Protein AF-A0A4R8SLZ2-F1 (afdb_monomer)

Solvent-accessible surface area (backbone atoms only — not comparable to full-atom values): 17301 Å² total; per-residue (Å²): 141,80,88,80,84,81,83,79,84,82,82,86,80,80,84,82,82,80,81,84,78,87,77,82,87,70,87,82,75,84,72,95,79,69,83,73,86,77,81,80,92,70,86,75,90,88,76,84,79,79,64,92,76,55,52,100,80,79,52,80,69,83,80,75,83,79,80,73,90,72,72,86,76,78,78,81,75,82,82,81,78,81,85,73,92,74,83,78,87,70,93,60,67,92,86,62,71,95,77,73,63,80,68,81,67,70,79,71,60,47,68,55,52,45,79,50,61,41,49,66,75,31,33,38,32,24,29,55,86,48,43,52,33,33,40,30,54,62,66,22,82,72,36,42,60,44,50,76,45,96,88,67,25,37,33,29,50,45,91,44,46,33,38,40,42,34,71,47,91,34,16,37,41,39,35,39,33,40,69,40,85,89,32,80,57,57,48,43,40,34,38,29,59,43,89,83,40,44,83,43,78,68,86,71,36,35,33,32,35,29,77,38,98,88,57,69,70,36,69,27,24,38,31,49,54,51,47,37,38,30,68,81,73,48,67,48,57,53,50,61,49,78,45,89,46,60,94,78,31,36,19,43,36,40,37,51,46,89,66,66,83,87,29,61,46,33,40,38,35,34,41,39,38,43,39,133

Foldseek 3Di:
DDDDDDDDDDDDDDDDDDDDDDDDDDDDDDDPPDDDDDDDPDDDPDDDDDDPQDDPVRDGDPDDPDDDDDDDDPDDDDPDDDDDDDDPPPPDDPPDPPVPDPDPPDPALDQWWDDDQQLVVFTWFGWQVSDIKTKHWFVSVQWHTFDADPQRWTWTDHDQWIWIWHTDRSKIKIKIWGADPVGDQKTKIKIQDPPQWDWDDPPQWIFTWHDDPVDRTDGGKIKGFKWKAFQVRDTFDKDWDWAPDPVRIIITMIGTDDDDNPRGTIIIMMMMDTDD

pLDDT: mean 72.38, std 23.4, range [30.72, 97.81]

Secondary structure (DSSP, 8-state):
-------------------------PPPPPPTTPPPPPPPSS--S--PPPPTT--TTSPPPPPPPPPP----PPPPPP----SSS--------TTS-SS-S----S-----S-B--SSGGG-EEEE-TTS-EEEEE-TTTTTSPPPEE-TTSPEEE--SSEEEEEEE-SS-EEEEEEE--SSS-SEEEEEEEPPTT-EEEE-SSEEEEEEEETTEEEEEEEEEEPPEEE-TTS----EEEEEEE-STT-EEEEEEE-S--TTSPSEEEEEEEEE--

Mean predicted aligned error: 19.0 Å

Organism: NCBI:txid404941

Sequence (276 aa):
MTNKTISRMLTASAGTTLTLAFALAGPATADPLAPGPLPNPWPVNGSQFPDPTTQGNGQPVPTAPSQQPGGAMPADTPRVNAIGGARISASVPQGLGDGLGPKLIQTEQRTSVTLPNFARNGIFVPVRNGGTAILHLPAEIALKPADWREDGSAFYPGVDNDFVVKPVDGGVDITAFRTNLIGPTSYAIGVRLPDNARLLDRGDVIEIKAPSAQGPEETVGVFSKAVATDTKGVNPSVTTYVAPGSQHQVNIITDLGPADPFALPVNITMHYRPTM

Structure (mmCIF, N/CA/C/O backbone):
data_AF-A0A4R8SLZ2-F1
#
_entry.id   AF-A0A4R8SLZ2-F1
#
loop_
_atom_site.group_PDB
_atom_site.id
_atom_site.type_symbol
_atom_site.label_atom_id
_atom_site.label_alt_id
_atom_site.label_comp_id
_atom_site.label_asym_id
_atom_site.label_entity_id
_atom_site.label_seq_id
_atom_site.pdbx_PDB_ins_code
_atom_site.Cartn_x
_atom_site.Cartn_y
_atom_site.Cartn_z
_atom_site.occupancy
_atom_site.B_iso_or_equiv
_atom_site.auth_seq_id
_atom_site.auth_comp_id
_atom_site.auth_asym_id
_atom_site.auth_atom_id
_atom_site.pdbx_PDB_model_num
ATOM 1 N N . MET A 1 1 ? 17.531 43.598 7.826 1.00 41.47 1 MET A N 1
ATOM 2 C CA . MET A 1 1 ? 16.150 43.129 7.586 1.00 41.47 1 MET A CA 1
ATOM 3 C C . MET A 1 1 ? 15.602 43.932 6.421 1.00 41.47 1 MET A C 1
ATOM 5 O O . MET A 1 1 ? 15.274 45.094 6.603 1.00 41.47 1 MET A O 1
ATOM 9 N N . THR A 1 2 ? 15.610 43.354 5.221 1.00 36.78 2 THR A N 1
ATOM 10 C CA . THR A 1 2 ? 15.235 44.050 3.981 1.00 36.78 2 THR A CA 1
ATOM 11 C C . THR A 1 2 ? 14.136 43.239 3.311 1.00 36.78 2 THR A C 1
ATOM 13 O O . THR A 1 2 ? 14.391 42.152 2.798 1.00 36.78 2 THR A O 1
ATOM 16 N N . ASN A 1 3 ? 12.904 43.744 3.390 1.00 33.44 3 ASN A N 1
ATOM 17 C CA . ASN A 1 3 ? 11.717 43.142 2.790 1.00 33.44 3 ASN A CA 1
ATOM 18 C C . ASN A 1 3 ? 11.765 43.330 1.269 1.00 33.44 3 ASN A C 1
ATOM 20 O O . ASN A 1 3 ? 11.744 44.461 0.784 1.00 33.44 3 ASN A O 1
ATOM 24 N N . LYS A 1 4 ? 11.833 42.228 0.516 1.00 32.44 4 LYS A N 1
ATOM 25 C CA . LYS A 1 4 ? 11.776 42.231 -0.949 1.00 32.44 4 LYS A CA 1
ATOM 26 C C . LYS A 1 4 ? 10.389 41.767 -1.391 1.00 32.44 4 LYS A C 1
ATOM 28 O O . LYS A 1 4 ? 10.120 40.574 -1.479 1.00 32.44 4 LYS A O 1
ATOM 33 N N . THR A 1 5 ? 9.511 42.731 -1.646 1.00 35.56 5 THR A N 1
ATOM 34 C CA . THR A 1 5 ? 8.184 42.520 -2.235 1.00 35.56 5 THR A CA 1
ATOM 35 C C . THR A 1 5 ? 8.345 42.116 -3.701 1.00 35.56 5 THR A C 1
ATOM 37 O O . THR A 1 5 ? 8.871 42.884 -4.504 1.00 35.56 5 THR A O 1
ATOM 40 N N . ILE A 1 6 ? 7.926 40.899 -4.053 1.00 40.00 6 ILE A N 1
ATOM 41 C CA . ILE A 1 6 ? 7.903 40.409 -5.437 1.00 40.00 6 ILE A CA 1
ATOM 42 C C . ILE A 1 6 ? 6.497 40.641 -5.992 1.00 40.00 6 ILE A C 1
ATOM 44 O O . ILE A 1 6 ? 5.567 39.893 -5.700 1.00 40.00 6 ILE A O 1
ATOM 48 N N . SER A 1 7 ? 6.351 41.686 -6.803 1.00 35.72 7 SER A N 1
ATOM 49 C CA . SER A 1 7 ? 5.149 41.949 -7.593 1.00 35.72 7 SER A CA 1
ATOM 50 C C . SER A 1 7 ? 5.117 41.000 -8.794 1.00 35.72 7 SER A C 1
ATOM 52 O O . SER A 1 7 ? 5.925 41.132 -9.713 1.00 35.72 7 SER A O 1
ATOM 54 N N . ARG A 1 8 ? 4.200 40.027 -8.800 1.00 35.72 8 ARG A N 1
ATOM 55 C CA . ARG A 1 8 ? 3.915 39.214 -9.991 1.00 35.72 8 ARG A CA 1
ATOM 56 C C . ARG A 1 8 ? 2.918 39.958 -10.879 1.00 35.72 8 ARG A C 1
ATOM 58 O O . ARG A 1 8 ? 1.763 40.129 -10.506 1.00 35.72 8 ARG A O 1
ATOM 65 N N . MET A 1 9 ? 3.388 40.398 -12.045 1.00 31.50 9 MET A N 1
ATOM 66 C CA . MET A 1 9 ? 2.549 40.885 -13.139 1.00 31.50 9 MET A CA 1
ATOM 67 C C . MET A 1 9 ? 1.646 39.749 -13.641 1.00 31.50 9 MET A C 1
ATOM 69 O O . MET A 1 9 ? 2.138 38.712 -14.083 1.00 31.50 9 MET A O 1
ATOM 73 N N . LEU A 1 10 ? 0.329 39.952 -13.561 1.00 30.97 10 LEU A N 1
ATOM 74 C CA . LEU A 1 10 ? -0.666 39.178 -14.299 1.00 30.97 10 LEU A CA 1
ATOM 75 C C . LEU A 1 10 ? -0.707 39.724 -15.730 1.00 30.97 10 LEU A C 1
ATOM 77 O O . LEU A 1 10 ? -1.208 40.824 -15.959 1.00 30.97 10 LEU A O 1
ATOM 81 N N . THR A 1 11 ? -0.200 38.960 -16.691 1.00 32.25 11 THR A N 1
ATOM 82 C CA . THR A 1 11 ? -0.451 39.224 -18.110 1.00 32.25 11 THR A CA 1
ATOM 83 C C . THR A 1 11 ? -1.673 38.415 -18.521 1.00 32.25 11 THR A C 1
ATOM 85 O O . THR A 1 11 ? -1.602 37.198 -18.669 1.00 32.25 11 THR A O 1
ATOM 88 N N . ALA A 1 12 ? -2.810 39.096 -18.660 1.00 34.69 12 ALA A N 1
ATOM 89 C CA . ALA A 1 12 ? -4.012 38.554 -19.274 1.00 34.69 12 ALA A CA 1
ATOM 90 C C . ALA A 1 12 ? -3.860 38.611 -20.801 1.00 34.69 12 ALA A C 1
ATOM 92 O O . ALA A 1 12 ? -3.753 39.695 -21.374 1.00 34.69 12 ALA A O 1
ATOM 93 N N . SER A 1 13 ? -3.849 37.454 -21.461 1.00 33.44 13 SER A N 1
ATOM 94 C CA . SER A 1 13 ? -3.906 37.355 -22.920 1.00 33.44 13 SER A CA 1
ATOM 95 C C . SER A 1 13 ? -5.277 36.837 -23.360 1.00 33.44 13 SER A C 1
ATOM 97 O O . SER A 1 13 ? -5.645 35.707 -23.054 1.00 33.44 13 SER A O 1
ATOM 99 N N . ALA A 1 14 ? -5.993 37.737 -24.036 1.00 37.31 14 ALA A N 1
ATOM 100 C CA . ALA A 1 14 ? -7.136 37.613 -24.941 1.00 37.31 14 ALA A CA 1
ATOM 101 C C . ALA A 1 14 ? -7.911 36.281 -25.002 1.00 37.31 14 ALA A C 1
ATOM 103 O O . ALA A 1 14 ? -7.421 35.255 -25.470 1.00 37.31 14 ALA A O 1
ATOM 104 N N . GLY A 1 15 ? -9.194 36.377 -24.639 1.00 30.72 15 GLY A N 1
ATOM 105 C CA . GLY A 1 15 ? -10.212 35.373 -24.907 1.00 30.72 15 GLY A CA 1
ATOM 106 C C . GLY A 1 15 ? -10.477 35.200 -26.401 1.00 30.72 15 GLY A C 1
ATOM 107 O O . GLY A 1 15 ? -10.590 36.165 -27.156 1.00 30.72 15 GLY A O 1
ATOM 108 N N . THR A 1 16 ? -10.594 33.944 -26.814 1.00 32.75 16 THR A N 1
ATOM 109 C CA . THR A 1 16 ? -11.091 33.561 -28.131 1.00 32.75 16 THR A CA 1
ATOM 110 C C . THR A 1 16 ? -12.616 33.582 -28.093 1.00 32.75 16 THR A C 1
ATOM 112 O O . THR A 1 16 ? -13.248 32.849 -27.335 1.00 32.75 16 THR A O 1
ATOM 115 N N . THR A 1 17 ? -13.205 34.466 -28.886 1.00 33.69 17 THR A N 1
ATOM 116 C CA . THR A 1 17 ? -14.648 34.633 -29.049 1.00 33.69 17 THR A CA 1
ATOM 117 C C . THR A 1 17 ? -15.240 33.387 -29.709 1.00 33.69 17 THR A C 1
ATOM 119 O O . THR A 1 17 ? -14.933 33.085 -30.860 1.00 33.69 17 THR A O 1
ATOM 122 N N . LEU A 1 18 ? -16.094 32.659 -28.989 1.00 32.62 18 LEU A N 1
ATOM 123 C CA . LEU A 1 18 ? -16.877 31.553 -29.536 1.00 32.62 18 LEU A CA 1
ATOM 124 C C . LEU A 1 18 ? -18.087 32.140 -30.279 1.00 32.62 18 LEU A C 1
ATOM 126 O O . LEU A 1 18 ? -19.016 32.659 -29.661 1.00 32.62 18 LEU A O 1
ATOM 130 N N . THR A 1 19 ? -18.072 32.113 -31.609 1.00 31.31 19 THR A N 1
ATOM 131 C CA . THR A 1 19 ? -19.224 32.518 -32.425 1.00 31.31 19 THR A CA 1
ATOM 132 C C . THR A 1 19 ? -20.252 31.383 -32.429 1.00 31.31 19 THR A C 1
ATOM 134 O O . THR A 1 19 ? -20.021 30.340 -33.036 1.00 31.31 19 THR A O 1
ATOM 137 N N . LEU A 1 20 ? -21.388 31.564 -31.745 1.00 33.09 20 LEU A N 1
ATOM 138 C CA . LEU A 1 20 ? -22.555 30.690 -31.898 1.00 33.09 20 LEU A CA 1
ATOM 139 C C . LEU A 1 20 ? -23.209 30.969 -33.259 1.00 33.09 20 LEU A C 1
ATOM 141 O O . LEU A 1 20 ? -23.836 32.010 -33.450 1.00 33.09 20 LEU A O 1
ATOM 145 N N . ALA A 1 21 ? -23.087 30.030 -34.194 1.00 33.03 21 ALA A N 1
ATOM 146 C CA . ALA A 1 21 ? -23.924 29.995 -35.385 1.00 33.03 21 ALA A CA 1
ATOM 147 C C . ALA A 1 21 ? -25.259 29.314 -35.039 1.00 33.03 21 ALA A C 1
ATOM 149 O O . ALA A 1 21 ? -25.298 28.125 -34.725 1.00 33.03 21 ALA A O 1
ATOM 150 N N . PHE A 1 22 ? -26.356 30.072 -35.092 1.00 31.53 22 PHE A N 1
ATOM 151 C CA . PHE A 1 22 ? -27.713 29.526 -35.081 1.00 31.53 22 PHE A CA 1
ATOM 152 C C . PHE A 1 22 ? -28.009 28.911 -36.454 1.00 31.53 22 PHE A C 1
ATOM 154 O O . PHE A 1 22 ? -28.190 29.632 -37.434 1.00 31.53 22 PHE A O 1
ATOM 161 N N . ALA A 1 23 ? -28.056 27.580 -36.528 1.00 37.38 23 ALA A N 1
ATOM 162 C CA . ALA A 1 23 ? -28.568 26.868 -37.692 1.00 37.38 23 ALA A CA 1
ATOM 163 C C . ALA A 1 23 ? -30.087 26.682 -37.557 1.00 37.38 23 ALA A C 1
ATOM 165 O O . ALA A 1 23 ? -30.583 26.134 -36.572 1.00 37.38 23 ALA A O 1
ATOM 166 N N . LEU A 1 24 ? -30.813 27.171 -38.561 1.00 38.28 24 LEU A N 1
ATOM 167 C CA . LEU A 1 24 ? -32.247 26.986 -38.759 1.00 38.28 24 LEU A CA 1
ATOM 168 C C . LEU A 1 24 ? -32.569 25.491 -38.913 1.00 38.28 24 LEU A C 1
ATOM 170 O O . LEU A 1 24 ? -31.991 24.811 -39.759 1.00 38.28 24 LEU A O 1
ATOM 174 N N . ALA A 1 25 ? -33.510 24.990 -38.114 1.00 35.12 25 ALA A N 1
ATOM 175 C CA . ALA A 1 25 ? -34.045 23.641 -38.248 1.00 35.12 25 ALA A CA 1
ATOM 176 C C . ALA A 1 25 ? -34.933 23.548 -39.503 1.00 35.12 25 ALA A C 1
ATOM 178 O O . ALA A 1 25 ? -36.031 24.101 -39.539 1.00 35.12 25 ALA A O 1
ATOM 179 N N . GLY A 1 26 ? -34.453 22.853 -40.536 1.00 43.16 26 GLY A N 1
ATOM 180 C CA . GLY A 1 26 ? -35.290 22.328 -41.618 1.00 43.16 26 GLY A CA 1
ATOM 181 C C . GLY A 1 26 ? -35.872 20.957 -41.239 1.00 43.16 26 GLY A C 1
ATOM 182 O O . GLY A 1 26 ? -35.268 20.251 -40.427 1.00 43.16 26 GLY A O 1
ATOM 183 N N . PRO A 1 27 ? -37.032 20.549 -41.789 1.00 38.38 27 PRO A N 1
ATOM 184 C CA . PRO A 1 27 ? -37.600 19.234 -41.513 1.00 38.38 27 PRO A CA 1
ATOM 185 C C . PRO A 1 27 ? -36.713 18.139 -42.121 1.00 38.38 27 PRO A C 1
ATOM 187 O O . PRO A 1 27 ? -36.409 18.159 -43.313 1.00 38.38 27 PRO A O 1
ATOM 190 N N . ALA A 1 28 ? -36.285 17.192 -41.286 1.00 38.44 28 ALA A N 1
ATOM 191 C CA . ALA A 1 28 ? -35.445 16.072 -41.686 1.00 38.44 28 ALA A CA 1
ATOM 192 C C . ALA A 1 28 ? -36.202 15.134 -42.639 1.00 38.44 28 ALA A C 1
ATOM 194 O O . ALA A 1 28 ? -37.231 14.555 -42.289 1.00 38.44 28 ALA A O 1
ATOM 195 N N . THR A 1 29 ? -35.670 14.970 -43.846 1.00 44.44 29 THR A N 1
ATOM 196 C CA . THR A 1 29 ? -36.022 13.885 -44.763 1.00 44.44 29 THR A CA 1
ATOM 197 C C . THR A 1 29 ? -35.404 12.586 -44.249 1.00 44.44 29 THR A C 1
ATOM 199 O O . THR A 1 29 ? -34.220 12.565 -43.920 1.00 44.44 29 THR A O 1
ATOM 202 N N . ALA A 1 30 ? -36.202 11.521 -44.162 1.00 40.47 30 ALA A N 1
ATOM 203 C CA . ALA A 1 30 ? -35.774 10.218 -43.660 1.00 40.47 30 ALA A CA 1
ATOM 204 C C . ALA A 1 30 ? -34.579 9.640 -44.448 1.00 40.47 30 ALA A C 1
ATOM 206 O O . ALA A 1 30 ? -34.573 9.635 -45.679 1.00 40.47 30 ALA A O 1
ATOM 207 N N . ASP A 1 31 ? -33.593 9.146 -43.701 1.00 44.72 31 ASP A N 1
ATOM 208 C CA . ASP A 1 31 ? -32.418 8.404 -44.163 1.00 44.72 31 ASP A CA 1
ATOM 209 C C . ASP A 1 31 ? -32.834 7.009 -44.694 1.00 44.72 31 ASP A C 1
ATOM 211 O O . ASP A 1 31 ? -33.517 6.272 -43.976 1.00 44.72 31 ASP A O 1
ATOM 215 N N . PRO A 1 32 ? -32.472 6.617 -45.933 1.00 46.03 32 PRO A N 1
ATOM 216 C CA . PRO A 1 32 ? -32.898 5.356 -46.546 1.00 46.03 32 PRO A CA 1
ATOM 217 C C . PRO A 1 32 ? -32.186 4.088 -46.029 1.00 46.03 32 PRO A C 1
ATOM 219 O O . PRO A 1 32 ? -32.362 3.028 -46.628 1.00 46.03 32 PRO A O 1
ATOM 222 N N . LEU A 1 33 ? -31.407 4.144 -44.941 1.00 41.84 33 LEU A N 1
ATOM 223 C CA . LEU A 1 33 ? -30.682 2.975 -44.406 1.00 41.84 33 LEU A CA 1
ATOM 224 C C . LEU A 1 33 ? -31.070 2.550 -42.977 1.00 41.84 33 LEU A C 1
ATOM 226 O O . LEU A 1 33 ? -30.367 1.750 -42.358 1.00 41.84 33 LEU A O 1
ATOM 230 N N . ALA A 1 34 ? -32.212 3.003 -42.454 1.00 44.75 34 ALA A N 1
ATOM 231 C CA . ALA A 1 34 ? -32.743 2.473 -41.197 1.00 44.75 34 ALA A CA 1
ATOM 232 C C . ALA A 1 34 ? -33.244 1.015 -41.364 1.00 44.75 34 ALA A C 1
ATOM 234 O O . ALA A 1 34 ? -34.005 0.738 -42.297 1.00 44.75 34 ALA A O 1
ATOM 235 N N . PRO A 1 35 ? -32.885 0.071 -40.468 1.00 45.59 35 PRO A N 1
ATOM 236 C CA . PRO A 1 35 ? -33.483 -1.258 -40.473 1.00 45.59 35 PRO A CA 1
ATOM 237 C C . PRO A 1 35 ? -34.981 -1.150 -40.163 1.00 45.59 35 PRO A C 1
ATOM 239 O O . PRO A 1 35 ? -35.386 -0.446 -39.238 1.00 45.59 35 PRO A O 1
ATOM 242 N N . GLY A 1 36 ? -35.802 -1.839 -40.960 1.00 49.88 36 GLY A N 1
ATOM 243 C CA . GLY A 1 36 ? -37.257 -1.859 -40.800 1.00 49.88 36 GLY A CA 1
ATOM 244 C C . GLY A 1 36 ? -37.715 -2.421 -39.444 1.00 49.88 36 GLY A C 1
ATOM 245 O O . GLY A 1 36 ? -36.928 -3.046 -38.727 1.00 49.88 36 GLY A O 1
ATOM 246 N N . PRO A 1 37 ? -38.991 -2.213 -39.071 1.00 50.81 37 PRO A N 1
ATOM 247 C CA . PRO A 1 37 ? -39.521 -2.665 -37.789 1.00 50.81 37 PRO A CA 1
ATOM 248 C C . PRO A 1 37 ? -39.407 -4.189 -37.644 1.00 50.81 37 PRO A C 1
ATOM 250 O O . PRO A 1 37 ? -39.707 -4.942 -38.572 1.00 50.81 37 PRO A O 1
ATOM 253 N N . LEU A 1 38 ? -38.964 -4.630 -36.464 1.00 47.06 38 LEU A N 1
ATOM 254 C CA . LEU A 1 38 ? -38.780 -6.045 -36.139 1.00 47.06 38 LEU A CA 1
ATOM 255 C C . LEU A 1 38 ? -40.122 -6.808 -36.167 1.00 47.06 38 LEU A C 1
ATOM 257 O O . LEU A 1 38 ? -41.150 -6.244 -35.780 1.00 47.06 38 LEU A O 1
ATOM 261 N N . PRO A 1 39 ? -40.135 -8.093 -36.576 1.00 42.12 39 PRO A N 1
ATOM 262 C CA . PRO A 1 39 ? -41.356 -8.892 -36.617 1.00 42.12 39 PRO A CA 1
ATOM 263 C C . PRO A 1 39 ? -41.951 -9.106 -35.220 1.00 42.12 39 PRO A C 1
ATOM 265 O O . PRO A 1 39 ? -41.237 -9.378 -34.256 1.00 42.12 39 PRO A O 1
ATOM 268 N N . ASN A 1 40 ? -43.279 -9.023 -35.129 1.00 46.28 40 ASN A N 1
ATOM 269 C CA . ASN A 1 40 ? -44.051 -9.307 -33.920 1.00 46.28 40 ASN A CA 1
ATOM 270 C C . ASN A 1 40 ? -43.846 -10.778 -33.476 1.00 46.28 40 ASN A C 1
ATOM 272 O O . ASN A 1 40 ? -44.091 -11.674 -34.284 1.00 46.28 40 ASN A O 1
ATOM 276 N N . PRO A 1 41 ? -43.438 -11.063 -32.224 1.00 45.22 41 PRO A N 1
ATOM 277 C CA . PRO A 1 41 ? -43.028 -12.408 -31.804 1.00 45.22 41 PRO A CA 1
ATOM 278 C C . PRO A 1 41 ? -44.182 -13.348 -31.405 1.00 45.22 41 PRO A C 1
ATOM 280 O O . PRO A 1 41 ? -43.926 -14.432 -30.888 1.00 45.22 41 PRO A O 1
ATOM 283 N N . TRP A 1 42 ? -45.445 -12.971 -31.629 1.00 38.41 42 TRP A N 1
ATOM 284 C CA . TRP A 1 42 ? -46.603 -13.778 -31.226 1.00 38.41 42 TRP A CA 1
ATOM 285 C C . TRP A 1 42 ? -47.328 -14.371 -32.442 1.00 38.41 42 TRP A C 1
ATOM 287 O O . TRP A 1 42 ? -47.708 -13.612 -33.339 1.00 38.41 42 TRP A O 1
ATOM 297 N N . PRO A 1 43 ? -47.549 -15.699 -32.502 1.00 44.00 43 PRO A N 1
ATOM 298 C CA . PRO A 1 43 ? -48.210 -16.315 -33.640 1.00 44.00 43 PRO A CA 1
ATOM 299 C C . PRO A 1 43 ? -49.699 -15.953 -33.686 1.00 44.00 43 PRO A C 1
ATOM 301 O O . PRO A 1 43 ? -50.424 -16.012 -32.692 1.00 44.00 43 PRO A O 1
ATOM 304 N N . VAL A 1 44 ? -50.141 -15.598 -34.890 1.00 45.88 44 VAL A N 1
ATOM 305 C CA . VAL A 1 44 ? -51.545 -15.524 -35.295 1.00 45.88 44 VAL A CA 1
ATOM 306 C C . VAL A 1 44 ? -52.195 -16.905 -35.180 1.00 45.88 44 VAL A C 1
ATOM 308 O O . VAL A 1 44 ? -51.598 -17.930 -35.496 1.00 45.88 44 VAL A O 1
ATOM 311 N N . ASN A 1 45 ? -53.431 -16.886 -34.692 1.00 37.09 45 ASN A N 1
ATOM 312 C CA . ASN A 1 45 ? -54.297 -18.016 -34.373 1.00 37.09 45 ASN A CA 1
ATOM 313 C C . ASN A 1 45 ? -54.267 -19.145 -35.432 1.00 37.09 45 ASN A C 1
ATOM 315 O O . ASN A 1 45 ? -54.576 -18.893 -36.596 1.00 37.09 45 ASN A O 1
ATOM 319 N N . GLY A 1 46 ? -53.945 -20.382 -35.015 1.00 47.28 46 GLY A N 1
ATOM 320 C CA . GLY A 1 46 ? -54.180 -21.596 -35.814 1.00 47.28 46 GLY A CA 1
ATOM 321 C C . GLY A 1 46 ? -53.020 -22.580 -36.037 1.00 47.28 46 GLY A C 1
ATOM 322 O O . GLY A 1 46 ? -53.173 -23.468 -36.867 1.00 47.28 46 GLY A O 1
ATOM 323 N N . SER A 1 47 ? -51.873 -22.490 -35.353 1.00 36.97 47 SER A N 1
ATOM 324 C CA . SER A 1 47 ? -50.798 -23.498 -35.485 1.00 36.97 47 SER A CA 1
ATOM 325 C C . SER A 1 47 ? -50.384 -24.094 -34.137 1.00 36.97 47 SER A C 1
ATOM 327 O O . SER A 1 47 ? -50.163 -23.392 -33.156 1.00 36.97 47 SER A O 1
ATOM 329 N N . GLN A 1 48 ? -50.367 -25.421 -34.127 1.00 43.72 48 GLN A N 1
ATOM 330 C CA . GLN A 1 48 ? -50.317 -26.369 -33.016 1.00 43.72 48 GLN A CA 1
ATOM 331 C C . GLN A 1 48 ? -49.033 -26.235 -32.172 1.00 43.72 48 GLN A C 1
ATOM 333 O O . GLN A 1 48 ? -47.930 -26.267 -32.712 1.00 43.72 48 GLN A O 1
ATOM 338 N N . PHE A 1 49 ? -49.167 -26.111 -30.847 1.00 42.28 49 PHE A N 1
ATOM 339 C CA . PHE A 1 49 ? -48.037 -26.258 -29.920 1.00 42.28 49 PHE A CA 1
ATOM 340 C C . PHE A 1 49 ? -47.515 -27.707 -29.971 1.00 42.28 49 PHE A C 1
ATOM 342 O O . PHE A 1 49 ? -48.337 -28.627 -29.989 1.00 42.28 49 PHE A O 1
ATOM 349 N N . PRO A 1 50 ? -46.190 -27.945 -29.978 1.00 47.31 50 PRO A N 1
ATOM 350 C CA . PRO A 1 50 ? -45.662 -29.297 -29.860 1.00 47.31 50 PRO A CA 1
ATOM 351 C C . PRO A 1 50 ? -45.945 -29.857 -28.460 1.00 47.31 50 PRO A C 1
ATOM 353 O O . PRO A 1 50 ? -45.762 -29.173 -27.452 1.00 47.31 50 PRO A O 1
ATOM 356 N N . ASP A 1 51 ? -46.405 -31.106 -28.422 1.00 49.31 51 ASP A N 1
ATOM 357 C CA . ASP A 1 51 ? -46.598 -31.887 -27.202 1.00 49.31 51 ASP A CA 1
ATOM 358 C C . ASP A 1 51 ? -45.264 -31.967 -26.424 1.00 49.31 51 ASP A C 1
ATOM 360 O O . ASP A 1 51 ? -44.238 -32.343 -27.007 1.00 49.31 51 ASP A O 1
ATOM 364 N N . PRO A 1 52 ? -45.234 -31.608 -25.125 1.00 47.38 52 PRO A N 1
ATOM 365 C CA . PRO A 1 52 ? -44.005 -31.555 -24.330 1.00 47.38 52 PRO A CA 1
ATOM 366 C C . PRO A 1 52 ? -43.354 -32.927 -24.087 1.00 47.38 52 PRO A C 1
ATOM 368 O O . PRO A 1 52 ? -42.313 -33.000 -23.434 1.00 47.38 52 PRO A O 1
ATOM 371 N N . THR A 1 53 ? -43.937 -34.018 -24.585 1.00 46.72 53 THR A N 1
ATOM 372 C CA . THR A 1 53 ? -43.438 -35.384 -24.373 1.00 46.72 53 THR A CA 1
ATOM 373 C C . THR A 1 53 ? -42.469 -35.895 -25.447 1.00 46.72 53 THR A C 1
ATOM 375 O O . THR A 1 53 ? -41.933 -36.995 -25.305 1.00 46.72 53 THR A O 1
ATOM 378 N N . THR A 1 54 ? -42.162 -35.108 -26.483 1.00 47.62 54 THR A N 1
ATOM 379 C CA . THR A 1 54 ? -41.268 -35.532 -27.579 1.00 47.62 54 THR A CA 1
ATOM 380 C C . THR A 1 54 ? -40.195 -34.499 -27.915 1.00 47.62 54 THR A C 1
ATOM 382 O O . THR A 1 54 ? -40.501 -33.329 -28.129 1.00 47.62 54 THR A O 1
ATOM 385 N N . GLN A 1 55 ? -38.929 -34.925 -28.029 1.00 45.28 55 GLN A N 1
ATOM 386 C CA . GLN A 1 55 ? -37.898 -34.109 -28.683 1.00 45.28 55 GLN A CA 1
ATOM 387 C C . GLN A 1 55 ? -38.046 -34.181 -30.209 1.00 45.28 55 GLN A C 1
ATOM 389 O O . GLN A 1 55 ? -38.487 -35.198 -30.746 1.00 45.28 55 GLN A O 1
ATOM 394 N N . GLY A 1 56 ? -37.636 -33.112 -30.904 1.00 47.50 56 GLY A N 1
ATOM 395 C CA . GLY A 1 56 ? -37.857 -32.851 -32.339 1.00 47.50 56 GLY A CA 1
ATOM 396 C C . GLY A 1 56 ? -37.335 -33.884 -33.350 1.00 47.50 56 GLY A C 1
ATOM 397 O O . GLY A 1 56 ? -37.467 -33.664 -34.549 1.00 47.50 56 GLY A O 1
ATOM 398 N N . ASN A 1 57 ? -36.798 -35.018 -32.893 1.00 49.19 57 ASN A N 1
ATOM 399 C CA . ASN A 1 57 ? -36.305 -36.115 -33.726 1.00 49.19 57 ASN A CA 1
ATOM 400 C C . ASN A 1 57 ? -37.045 -37.447 -33.455 1.00 49.19 57 ASN A C 1
ATOM 402 O O . ASN A 1 57 ? -36.590 -38.500 -33.892 1.00 49.19 57 ASN A O 1
ATOM 406 N N . GLY A 1 58 ? -38.168 -37.432 -32.722 1.00 50.22 58 GLY A N 1
ATOM 407 C CA . GLY A 1 58 ? -39.035 -38.606 -32.538 1.00 50.22 58 GLY A CA 1
ATOM 408 C C . GLY A 1 58 ? -38.486 -39.710 -31.625 1.00 50.22 58 GLY A C 1
ATOM 409 O O . GLY A 1 58 ? -39.050 -40.801 -31.594 1.00 50.22 58 GLY A O 1
ATOM 410 N N . GLN A 1 59 ? -37.413 -39.458 -30.867 1.00 42.53 59 GLN A N 1
ATOM 411 C CA . GLN A 1 59 ? -36.947 -40.388 -29.834 1.00 42.53 59 GLN A CA 1
ATOM 412 C C . GLN A 1 59 ? -37.569 -40.055 -28.464 1.00 42.53 59 GLN A C 1
ATOM 414 O O . GLN A 1 59 ? -37.630 -38.876 -28.100 1.00 42.53 59 GLN A O 1
ATOM 419 N N . PRO A 1 60 ? -38.014 -41.065 -27.690 1.00 46.28 60 PRO A N 1
ATOM 420 C CA . PRO A 1 60 ? -38.509 -40.854 -26.335 1.00 46.28 60 PRO A CA 1
ATOM 421 C C . PRO A 1 60 ? -37.378 -40.393 -25.404 1.00 46.28 60 PRO A C 1
ATOM 423 O O . PRO A 1 60 ? -36.246 -40.870 -25.486 1.00 46.28 60 PRO A O 1
ATOM 426 N N . VAL A 1 61 ? -37.698 -39.451 -24.516 1.00 51.28 61 VAL A N 1
ATOM 427 C CA . VAL A 1 61 ? -36.773 -38.907 -23.509 1.00 51.28 61 VAL A CA 1
ATOM 428 C C . VAL A 1 61 ? -36.418 -40.009 -22.494 1.00 51.28 61 VAL A C 1
ATOM 430 O O . VAL A 1 61 ? -37.319 -40.739 -22.076 1.00 51.28 61 VAL A O 1
ATOM 433 N N . PRO A 1 62 ? -35.145 -40.164 -22.075 1.00 51.81 62 PRO A N 1
ATOM 434 C CA . PRO A 1 62 ? -34.771 -41.159 -21.072 1.00 51.81 62 PRO A CA 1
ATOM 435 C C . PRO A 1 62 ? -35.519 -40.930 -19.751 1.00 51.81 62 PRO A C 1
ATOM 437 O O . PRO A 1 62 ? -35.614 -39.807 -19.253 1.00 51.81 62 PRO A O 1
ATOM 440 N N . THR A 1 63 ? -36.062 -42.013 -19.196 1.00 52.88 63 THR A N 1
ATOM 441 C CA . THR A 1 63 ? -36.907 -42.023 -17.998 1.00 52.88 63 THR A CA 1
ATOM 442 C C . THR A 1 63 ? -36.157 -41.463 -16.789 1.00 52.88 63 THR A C 1
ATOM 444 O O . THR A 1 63 ? -35.066 -41.929 -16.457 1.00 52.88 63 THR A O 1
ATOM 447 N N . ALA A 1 64 ? -36.747 -40.479 -16.106 1.00 47.88 64 ALA A N 1
ATOM 448 C CA . ALA A 1 64 ? -36.223 -39.970 -14.842 1.00 47.88 64 ALA A CA 1
ATOM 449 C C . ALA A 1 64 ? -36.179 -41.093 -13.778 1.00 47.88 64 ALA A C 1
ATOM 451 O O . ALA A 1 64 ? -37.080 -41.938 -13.762 1.00 47.88 64 ALA A O 1
ATOM 452 N N . PRO A 1 65 ? -35.179 -41.117 -12.874 1.00 41.81 65 PRO A N 1
ATOM 453 C CA . PRO A 1 65 ? -35.126 -42.094 -11.790 1.00 41.81 65 PRO A CA 1
ATOM 454 C C . PRO A 1 65 ? -36.397 -42.013 -10.939 1.00 41.81 65 PRO A C 1
ATOM 456 O O . PRO A 1 65 ? -36.775 -40.933 -10.482 1.00 41.81 65 PRO A O 1
ATOM 459 N N . SER A 1 66 ? -37.063 -43.147 -10.722 1.00 52.19 66 SER A N 1
ATOM 460 C CA . SER A 1 66 ? -38.239 -43.231 -9.857 1.00 52.19 66 SER A CA 1
ATOM 461 C C . SER A 1 66 ? -37.880 -42.776 -8.442 1.00 52.19 66 SER A C 1
ATOM 463 O O . SER A 1 66 ? -36.991 -43.361 -7.819 1.00 52.19 66 SER A O 1
ATOM 465 N N . GLN A 1 67 ? -38.575 -41.759 -7.925 1.00 46.16 67 GLN A N 1
ATOM 466 C CA . GLN A 1 67 ? -38.479 -41.400 -6.513 1.00 46.16 67 GLN A CA 1
ATOM 467 C C . GLN A 1 67 ? -38.923 -42.601 -5.673 1.00 46.16 67 GLN A C 1
ATOM 469 O O . GLN A 1 67 ? -40.040 -43.100 -5.807 1.00 46.16 67 GLN A O 1
ATOM 474 N N . GLN A 1 68 ? -38.014 -43.082 -4.828 1.00 52.47 68 GLN A N 1
ATOM 475 C CA . GLN A 1 68 ? -38.307 -44.042 -3.771 1.00 52.47 68 GLN A CA 1
ATOM 476 C C . GLN A 1 68 ? -39.472 -43.505 -2.914 1.00 52.47 68 GLN A C 1
ATOM 478 O O . GLN A 1 68 ? -39.500 -42.296 -2.672 1.00 52.47 68 GLN A O 1
ATOM 483 N N . PRO A 1 69 ? -40.422 -44.338 -2.440 1.00 46.88 69 PRO A N 1
ATOM 484 C CA . PRO A 1 69 ? -41.524 -43.860 -1.611 1.00 46.88 69 PRO A CA 1
ATOM 485 C C . PRO A 1 69 ? -40.964 -43.257 -0.315 1.00 46.88 69 PRO A C 1
ATOM 487 O O . PRO A 1 69 ? -40.547 -43.975 0.595 1.00 46.88 69 PRO A O 1
ATOM 490 N N . GLY A 1 70 ? -40.892 -41.927 -0.260 1.00 42.50 70 GLY A N 1
ATOM 491 C CA . GLY A 1 70 ? -40.622 -41.185 0.963 1.00 42.50 70 GLY A CA 1
ATOM 492 C C . GLY A 1 70 ? -41.800 -41.357 1.918 1.00 42.50 70 GLY A C 1
ATOM 493 O O . GLY A 1 70 ? -42.948 -41.411 1.479 1.00 42.50 70 GLY A O 1
ATOM 494 N N . GLY A 1 71 ? -41.506 -41.505 3.210 1.00 48.94 71 GLY A N 1
ATOM 495 C CA . GLY A 1 71 ? -42.496 -41.725 4.265 1.00 48.94 71 GLY A CA 1
ATOM 496 C C . GLY A 1 71 ? -43.628 -40.692 4.287 1.00 48.94 71 GLY A C 1
ATOM 497 O O . GLY A 1 71 ? -43.544 -39.638 3.661 1.00 48.94 71 GLY A O 1
ATOM 498 N N . ALA A 1 72 ? -44.695 -41.023 5.020 1.00 52.19 72 ALA A N 1
ATOM 499 C CA . ALA A 1 72 ? -45.884 -40.189 5.165 1.00 52.19 72 ALA A CA 1
ATOM 500 C C . ALA A 1 72 ? -45.512 -38.717 5.399 1.00 52.19 72 ALA A C 1
ATOM 502 O O . ALA A 1 72 ? -44.818 -38.382 6.360 1.00 52.19 72 ALA A O 1
ATOM 503 N N . MET A 1 73 ? -45.978 -37.853 4.499 1.00 47.56 73 MET A N 1
ATOM 504 C CA . MET A 1 73 ? -45.858 -36.410 4.646 1.00 47.56 73 MET A CA 1
ATOM 505 C C . MET A 1 73 ? -46.520 -36.016 5.980 1.00 47.56 73 MET A C 1
ATOM 507 O O . MET A 1 73 ? -47.657 -36.436 6.221 1.00 47.56 73 MET A O 1
ATOM 511 N N . PRO A 1 74 ? -45.837 -35.280 6.877 1.00 58.72 74 PRO A N 1
ATOM 512 C CA . PRO A 1 74 ? -46.458 -34.791 8.101 1.00 58.72 74 PRO A CA 1
ATOM 513 C C . PRO A 1 74 ? -47.717 -33.997 7.749 1.00 58.72 74 PRO A C 1
ATOM 515 O O . PRO A 1 74 ? -47.706 -33.219 6.796 1.00 58.72 74 PRO A O 1
ATOM 518 N N . ALA A 1 75 ? -48.805 -34.231 8.483 1.00 59.56 75 ALA A N 1
ATOM 519 C CA . ALA A 1 75 ? -50.078 -33.576 8.215 1.00 59.56 75 ALA A CA 1
ATOM 520 C C . ALA A 1 75 ? -49.928 -32.046 8.245 1.00 59.56 75 ALA A C 1
ATOM 522 O O . ALA A 1 75 ? -49.296 -31.503 9.153 1.00 59.56 75 ALA A O 1
ATOM 523 N N . ASP A 1 76 ? -50.539 -31.372 7.268 1.00 47.22 76 ASP A N 1
ATOM 524 C CA . ASP A 1 76 ? -50.611 -29.911 7.214 1.00 47.22 76 ASP A CA 1
ATOM 525 C C . ASP A 1 76 ? -51.229 -29.370 8.512 1.00 47.22 76 ASP A C 1
ATOM 527 O O . ASP A 1 76 ? -52.333 -29.756 8.912 1.00 47.22 76 ASP A O 1
ATOM 531 N N . THR A 1 77 ? -50.518 -28.460 9.177 1.00 50.53 77 THR A N 1
ATOM 532 C CA . THR A 1 77 ? -51.006 -27.797 10.389 1.00 50.53 77 THR A CA 1
ATOM 533 C C . THR A 1 77 ? -52.271 -26.986 10.061 1.00 50.53 77 THR A C 1
ATOM 535 O O . THR A 1 77 ? -52.328 -26.357 8.998 1.00 50.53 77 THR A O 1
ATOM 538 N N . PRO A 1 78 ? -53.293 -26.944 10.941 1.00 46.81 78 PRO A N 1
ATOM 539 C CA . PRO A 1 78 ? -54.559 -26.280 10.637 1.00 46.81 78 PRO A CA 1
ATOM 540 C C . PRO A 1 78 ? -54.360 -24.811 10.246 1.00 46.81 78 PRO A C 1
ATOM 542 O O . PRO A 1 78 ? -53.753 -24.041 10.993 1.00 46.81 78 PRO A O 1
ATOM 545 N N . ARG A 1 79 ? -54.908 -24.395 9.094 1.00 52.34 79 ARG A N 1
ATOM 546 C CA . ARG A 1 79 ? -54.968 -22.969 8.744 1.00 52.34 79 ARG A CA 1
ATOM 547 C C . ARG A 1 79 ? -55.857 -22.252 9.758 1.00 52.34 79 ARG A C 1
ATOM 549 O O . ARG A 1 79 ? -57.065 -22.474 9.802 1.00 52.34 79 ARG A O 1
ATOM 556 N N . VAL A 1 80 ? -55.259 -21.373 10.555 1.00 48.47 80 VAL A N 1
ATOM 557 C CA . VAL A 1 80 ? -55.998 -20.448 11.417 1.00 48.47 80 VAL A CA 1
ATOM 558 C C . VAL A 1 80 ? -56.639 -19.391 10.517 1.00 48.47 80 VAL A C 1
ATOM 560 O O . VAL A 1 80 ? -55.963 -18.497 10.011 1.00 48.47 80 VAL A O 1
ATOM 563 N N . ASN A 1 81 ? -57.946 -19.505 10.284 1.00 48.84 81 ASN A N 1
ATOM 564 C CA . ASN A 1 81 ? -58.721 -18.446 9.643 1.00 48.84 81 ASN A CA 1
ATOM 565 C C . ASN A 1 81 ? -58.840 -17.262 10.613 1.00 48.84 81 ASN A C 1
ATOM 567 O O . ASN A 1 81 ? -59.343 -17.413 11.725 1.00 48.84 81 ASN A O 1
ATOM 571 N N . ALA A 1 82 ? -58.398 -16.077 10.192 1.00 49.88 82 ALA A N 1
ATOM 572 C CA . ALA A 1 82 ? -58.537 -14.863 10.986 1.00 49.88 82 ALA A CA 1
ATOM 573 C C . ALA A 1 82 ? -60.010 -14.424 11.057 1.00 49.88 82 ALA A C 1
ATOM 575 O O . ALA A 1 82 ? -60.654 -14.194 10.031 1.00 49.88 82 ALA A O 1
ATOM 576 N N . ILE A 1 83 ? -60.541 -14.263 12.269 1.00 45.59 83 ILE A N 1
ATOM 577 C CA . ILE A 1 83 ? -61.800 -13.550 12.494 1.00 45.59 83 ILE A CA 1
ATOM 578 C C . ILE A 1 83 ? -61.486 -12.051 12.426 1.00 45.59 83 ILE A C 1
ATOM 580 O O . ILE A 1 83 ? -60.785 -11.526 13.284 1.00 45.59 83 ILE A O 1
ATOM 584 N N . GLY A 1 84 ? -62.016 -11.367 11.409 1.00 41.88 84 GLY A N 1
ATOM 585 C CA . GLY A 1 84 ? -62.086 -9.903 11.369 1.00 41.88 84 GLY A CA 1
ATOM 586 C C . GLY A 1 84 ? -60.881 -9.179 10.754 1.00 41.88 84 GLY A C 1
ATOM 587 O O . GLY A 1 84 ? -60.004 -8.692 11.454 1.00 41.88 84 GLY A O 1
ATOM 588 N N . GLY A 1 85 ? -60.907 -9.008 9.428 1.00 46.25 85 GLY A N 1
ATOM 589 C CA . GLY A 1 85 ? -60.474 -7.784 8.728 1.00 46.25 85 GLY A CA 1
ATOM 590 C C . GLY A 1 85 ? -58.993 -7.369 8.688 1.00 46.25 85 GLY A C 1
ATOM 591 O O . GLY A 1 85 ? -58.647 -6.554 7.833 1.00 46.25 85 GLY A O 1
ATOM 592 N N . ALA A 1 86 ? -58.098 -7.890 9.525 1.00 44.56 86 ALA A N 1
ATOM 593 C CA . ALA A 1 86 ? -56.692 -7.476 9.519 1.00 44.56 86 ALA A CA 1
ATOM 594 C C . ALA A 1 86 ? -55.863 -8.306 8.523 1.00 44.56 86 ALA A C 1
ATOM 596 O O . ALA A 1 86 ? -55.587 -9.486 8.741 1.00 44.56 86 ALA A O 1
ATOM 597 N N . ARG A 1 87 ? -55.436 -7.682 7.418 1.00 43.94 87 ARG A N 1
ATOM 598 C CA . ARG A 1 87 ? -54.458 -8.276 6.496 1.00 43.94 87 ARG A CA 1
ATOM 599 C C . ARG A 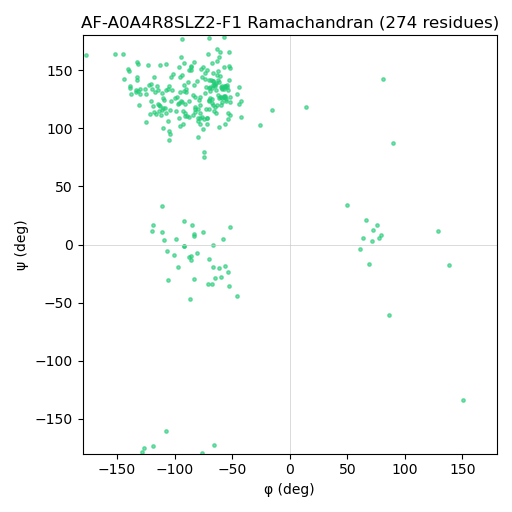1 87 ? -53.074 -8.193 7.140 1.00 43.94 87 ARG A C 1
ATOM 601 O O . ARG A 1 87 ? -52.450 -7.138 7.105 1.00 43.94 87 ARG A O 1
ATOM 608 N N . ILE A 1 88 ? -52.600 -9.286 7.733 1.00 45.06 88 ILE A N 1
ATOM 609 C CA . ILE A 1 88 ? -51.198 -9.415 8.148 1.00 45.06 88 ILE A CA 1
ATOM 610 C C . ILE A 1 88 ? -50.384 -9.775 6.905 1.00 45.06 88 ILE A C 1
ATOM 612 O O . ILE A 1 88 ? -50.262 -10.939 6.532 1.00 45.06 88 ILE A O 1
ATOM 616 N N . SER A 1 89 ? -49.843 -8.763 6.231 1.00 42.78 89 SER A N 1
ATOM 617 C CA . SER A 1 89 ? -48.741 -8.966 5.290 1.00 42.78 89 SER A CA 1
ATOM 618 C C . SER A 1 89 ? -47.468 -9.219 6.097 1.00 42.78 89 SER A C 1
ATOM 620 O O . SER A 1 89 ? -46.670 -8.312 6.302 1.00 42.78 89 SER A O 1
ATOM 622 N N . ALA A 1 90 ? -47.294 -10.443 6.589 1.00 44.34 90 ALA A N 1
ATOM 623 C CA . ALA A 1 90 ? -46.008 -10.923 7.073 1.00 44.34 90 ALA A CA 1
ATOM 624 C C . ALA A 1 90 ? -45.455 -11.887 6.021 1.00 44.34 90 ALA A C 1
ATOM 626 O O . ALA A 1 90 ? -45.741 -13.082 6.027 1.00 44.34 90 ALA A O 1
ATOM 627 N N . SER A 1 91 ? -44.697 -11.347 5.069 1.00 46.34 91 SER A N 1
ATOM 628 C CA . SER A 1 91 ? -43.867 -12.135 4.162 1.00 46.34 91 SER A CA 1
ATOM 629 C C . SER A 1 91 ? -42.651 -12.644 4.930 1.00 46.34 91 SER A C 1
ATOM 631 O O . SER A 1 91 ? -41.549 -12.119 4.785 1.00 46.34 91 SER A O 1
ATOM 633 N N . VAL A 1 92 ? -42.862 -13.649 5.772 1.00 42.66 92 VAL A N 1
ATOM 634 C CA . VAL A 1 92 ? -41.776 -14.495 6.255 1.00 42.66 92 VAL A CA 1
ATOM 635 C C . VAL A 1 92 ? -42.012 -15.866 5.629 1.00 42.66 92 VAL A C 1
ATOM 637 O O . VAL A 1 92 ? -43.021 -16.504 5.939 1.00 42.66 92 VAL A O 1
ATOM 640 N N . PRO A 1 93 ? -41.158 -16.311 4.691 1.00 46.31 93 PRO A N 1
ATOM 641 C CA . PRO A 1 93 ? -41.162 -17.697 4.250 1.00 46.31 93 PRO A CA 1
ATOM 642 C C . PRO A 1 93 ? -41.075 -18.587 5.493 1.00 46.31 93 PRO A C 1
ATOM 644 O O . PRO A 1 93 ? -40.204 -18.369 6.339 1.00 46.31 93 PRO A O 1
ATOM 647 N N . GLN A 1 94 ? -42.000 -19.541 5.633 1.00 45.97 94 GLN A N 1
ATOM 648 C CA . GLN A 1 94 ? -42.000 -20.485 6.752 1.00 45.97 94 GLN A CA 1
ATOM 649 C C . GLN A 1 94 ? -40.614 -21.136 6.862 1.00 45.97 94 GLN A C 1
ATOM 651 O O . GLN A 1 94 ? -40.203 -21.869 5.966 1.00 45.97 94 GLN A O 1
ATOM 656 N N . GLY A 1 95 ? -39.881 -20.823 7.934 1.00 50.28 95 GLY A N 1
ATOM 657 C CA . GLY A 1 95 ? -38.536 -21.354 8.183 1.00 50.28 95 GLY A CA 1
ATOM 658 C C . GLY A 1 95 ? -37.522 -20.341 8.716 1.00 50.28 95 GLY A C 1
ATOM 659 O O . GLY A 1 95 ? -36.525 -20.743 9.306 1.00 50.28 95 GLY A O 1
ATOM 660 N N . LEU A 1 96 ? -37.775 -19.039 8.582 1.00 52.59 96 LEU A N 1
ATOM 661 C CA . LEU A 1 96 ? -37.030 -18.008 9.308 1.00 52.59 96 LEU A CA 1
ATOM 662 C C . LEU A 1 96 ? -37.879 -17.607 10.517 1.00 52.59 96 LEU A C 1
ATOM 664 O O . LEU A 1 96 ? -38.992 -17.119 10.341 1.00 52.59 96 LEU A O 1
ATOM 668 N N . GLY A 1 97 ? -37.393 -17.873 11.735 1.00 59.00 97 GLY A N 1
ATOM 669 C CA . GLY A 1 97 ? -38.033 -17.394 12.970 1.00 59.00 97 GLY A CA 1
ATOM 670 C C . GLY A 1 97 ? -38.173 -15.867 12.984 1.00 59.00 97 GLY A C 1
ATOM 671 O O . GLY A 1 97 ? -37.722 -15.214 12.048 1.00 59.00 97 GLY A O 1
ATOM 672 N N . ASP A 1 98 ? -38.764 -15.314 14.048 1.00 61.53 98 ASP A N 1
ATOM 673 C CA . ASP A 1 98 ? -39.307 -13.945 14.234 1.00 61.53 98 ASP A CA 1
ATOM 674 C C . ASP A 1 98 ? -38.396 -12.731 13.906 1.00 61.53 98 ASP A C 1
ATOM 676 O O . ASP A 1 98 ? -38.654 -11.613 14.342 1.00 61.53 98 ASP A O 1
ATOM 680 N N . GLY A 1 99 ? -37.282 -12.906 13.194 1.00 57.12 99 GLY A N 1
ATOM 681 C CA . GLY A 1 99 ? -36.272 -11.883 12.941 1.00 57.12 99 GLY A CA 1
ATOM 682 C C . GLY A 1 99 ? -35.457 -11.548 14.189 1.00 57.12 99 GLY A C 1
ATOM 683 O O . GLY A 1 99 ? -34.582 -10.692 14.134 1.00 57.12 99 GLY A O 1
ATOM 684 N N . LEU A 1 100 ? -35.713 -12.248 15.299 1.00 58.62 100 LEU A N 1
ATOM 685 C CA . LEU A 1 100 ? -35.036 -12.125 16.590 1.00 58.62 100 LEU A CA 1
ATOM 686 C C . LEU A 1 100 ? -33.856 -13.094 16.730 1.00 58.62 100 LEU A C 1
ATOM 688 O O . LEU A 1 100 ? -33.417 -13.386 17.842 1.00 58.62 100 LEU A O 1
ATOM 692 N N . GLY A 1 101 ? -33.336 -13.601 15.607 1.00 56.28 101 GLY A N 1
ATOM 693 C CA . GLY A 1 101 ? -32.030 -14.249 15.608 1.00 56.28 101 GLY A CA 1
ATOM 694 C C . GLY A 1 101 ? -30.993 -13.311 16.238 1.00 56.28 101 GLY A C 1
ATOM 695 O O . GLY A 1 101 ? -31.193 -12.089 16.219 1.00 56.28 101 GLY A O 1
ATOM 696 N N . PRO A 1 102 ? -29.904 -13.844 16.819 1.00 55.34 102 PRO A N 1
ATOM 697 C CA . PRO A 1 102 ? -28.830 -13.008 17.335 1.00 55.34 102 PRO A CA 1
ATOM 698 C C . PRO A 1 102 ? -28.510 -11.937 16.293 1.00 55.34 102 PRO A C 1
ATOM 700 O O . PRO A 1 102 ? -28.358 -12.271 15.113 1.00 55.34 102 PRO A O 1
ATOM 703 N N . LYS A 1 103 ? -28.467 -1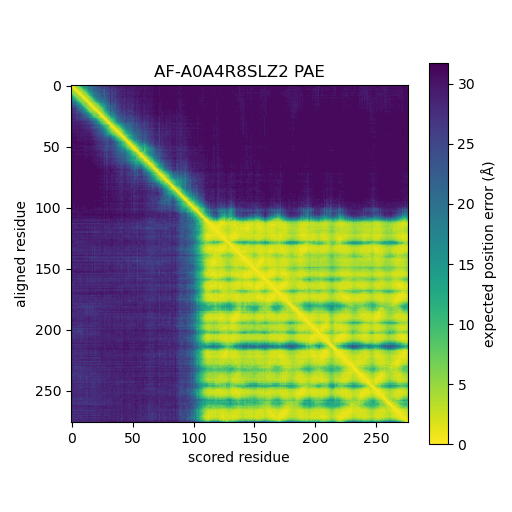0.657 16.701 1.00 57.38 103 LYS A N 1
ATOM 704 C CA . LYS A 1 103 ? -27.964 -9.593 15.820 1.00 57.38 103 LYS A CA 1
ATOM 705 C C . LYS A 1 103 ? -26.699 -10.132 15.166 1.00 57.38 103 LYS A C 1
ATOM 707 O O . LYS A 1 103 ? -25.899 -10.729 15.887 1.00 57.38 103 LYS A O 1
ATOM 712 N N . LEU A 1 104 ? -26.538 -9.928 13.851 1.00 51.50 104 LEU A N 1
ATOM 713 C CA . LEU A 1 104 ? -25.248 -10.130 13.190 1.00 51.50 104 LEU A CA 1
ATOM 714 C C . LEU A 1 104 ? -24.211 -9.532 14.123 1.00 51.50 104 LEU A C 1
ATOM 716 O O . LEU A 1 104 ? -24.263 -8.333 14.420 1.00 51.50 104 LEU A O 1
ATOM 720 N N . ILE A 1 105 ? -23.430 -10.425 14.723 1.00 48.59 105 ILE A N 1
ATOM 721 C CA . ILE A 1 105 ? -22.560 -10.085 15.831 1.00 48.59 105 ILE A CA 1
ATOM 722 C C . ILE A 1 105 ? -21.682 -8.982 15.266 1.00 48.59 105 ILE A C 1
ATOM 724 O O . ILE A 1 105 ? -21.193 -9.115 14.142 1.00 48.59 105 ILE A O 1
ATOM 728 N N . GLN A 1 106 ? -21.651 -7.860 15.985 1.00 49.91 106 GLN A N 1
ATOM 729 C CA . GLN A 1 106 ? -20.750 -6.732 15.792 1.00 49.91 106 GLN A CA 1
ATOM 730 C C . GLN A 1 106 ? -19.575 -7.132 14.907 1.00 49.91 106 GLN A C 1
ATOM 732 O O . GLN A 1 106 ? -18.853 -8.036 15.321 1.00 49.91 106 GLN A O 1
ATOM 737 N N . THR A 1 107 ? -19.462 -6.519 13.713 1.00 50.44 107 THR A N 1
ATOM 738 C CA . THR A 1 107 ? -18.418 -6.779 12.707 1.00 50.44 107 THR A CA 1
ATOM 739 C C . THR A 1 107 ? -17.181 -7.305 13.401 1.00 50.44 107 THR A C 1
ATOM 741 O O . THR A 1 107 ? -16.521 -6.537 14.101 1.00 50.44 107 THR A O 1
ATOM 744 N N . GLU A 1 108 ? -16.970 -8.621 13.306 1.00 54.91 108 GLU A N 1
ATOM 745 C CA . GLU A 1 108 ? -15.939 -9.297 14.082 1.00 54.91 108 GLU A CA 1
ATOM 746 C C . GLU A 1 108 ? -14.640 -8.540 13.851 1.00 54.91 108 GLU A C 1
ATOM 748 O O . GLU A 1 108 ? -14.272 -8.268 12.700 1.00 54.91 108 GLU A O 1
ATOM 753 N N . GLN A 1 109 ? -14.040 -8.077 14.949 1.00 56.78 109 GLN A N 1
ATOM 754 C CA . GLN A 1 109 ? -12.846 -7.254 14.909 1.00 56.78 109 GLN A CA 1
ATOM 755 C C . GLN A 1 109 ? -11.817 -8.004 14.070 1.00 56.78 109 GLN A C 1
ATOM 757 O O . GLN A 1 109 ? -11.320 -9.049 14.486 1.00 56.78 109 GLN A O 1
ATOM 762 N N . ARG A 1 110 ? -11.545 -7.516 12.853 1.00 65.31 110 ARG A N 1
ATOM 763 C CA . ARG A 1 110 ? -10.559 -8.164 11.993 1.00 65.31 110 ARG A CA 1
ATOM 764 C C . ARG A 1 110 ? -9.226 -8.021 12.699 1.00 65.31 110 ARG A C 1
ATOM 766 O O . ARG A 1 110 ? -8.786 -6.908 12.959 1.00 65.31 110 ARG A O 1
ATOM 773 N N . THR A 1 111 ? -8.626 -9.148 13.046 1.00 75.56 111 THR A N 1
ATOM 774 C CA . THR A 1 111 ? -7.281 -9.226 13.626 1.00 75.56 111 THR A CA 1
ATOM 775 C C . THR A 1 111 ? -6.245 -9.626 12.579 1.00 75.56 111 THR A C 1
ATOM 777 O O . THR A 1 111 ? -5.048 -9.539 12.833 1.00 75.56 111 THR A O 1
ATOM 780 N N . SER A 1 112 ? -6.692 -10.019 11.382 1.00 84.88 112 SER A N 1
ATOM 781 C CA . SER A 1 112 ? -5.853 -10.455 10.271 1.00 84.88 112 SER A CA 1
ATOM 782 C C . SER A 1 112 ? -6.094 -9.632 9.007 1.00 84.88 112 SER A C 1
ATOM 784 O O . SER A 1 112 ? -7.167 -9.060 8.786 1.00 84.88 112 SER A O 1
ATOM 786 N N . VAL A 1 113 ? -5.067 -9.577 8.159 1.00 93.12 113 VAL A N 1
ATOM 787 C CA . VAL A 1 113 ? -5.146 -8.941 6.843 1.00 93.12 113 VAL A CA 1
ATOM 788 C C . VAL A 1 113 ? -5.973 -9.800 5.893 1.00 93.12 113 VAL A C 1
ATOM 790 O O . VAL A 1 113 ? -5.796 -11.014 5.815 1.00 93.12 113 VAL A O 1
ATOM 793 N N . THR A 1 114 ? -6.866 -9.164 5.136 1.00 94.31 114 THR A N 1
ATOM 794 C CA . THR A 1 114 ? -7.628 -9.819 4.068 1.00 94.31 114 THR A CA 1
ATOM 795 C C . THR A 1 114 ? -7.201 -9.270 2.717 1.00 94.31 114 THR A C 1
ATOM 797 O O . THR A 1 114 ? -7.372 -8.081 2.438 1.00 94.31 114 THR A O 1
ATOM 800 N N . LEU A 1 115 ? -6.687 -10.156 1.868 1.00 96.06 115 LEU A N 1
ATOM 801 C CA . LEU A 1 115 ? -6.303 -9.846 0.497 1.00 96.06 115 LEU A CA 1
ATOM 802 C C . LEU A 1 115 ? -7.414 -10.300 -0.467 1.00 96.06 115 LEU A C 1
ATOM 804 O O . LEU A 1 115 ? -7.834 -11.456 -0.399 1.00 96.06 115 LEU A O 1
ATOM 808 N N . PRO A 1 116 ? -7.938 -9.423 -1.339 1.00 96.00 116 PRO A N 1
ATOM 809 C CA . PRO A 1 116 ? -8.974 -9.802 -2.293 1.00 96.00 116 PRO A CA 1
ATOM 810 C C . PRO A 1 116 ? -8.394 -10.458 -3.554 1.00 96.00 116 PRO A C 1
ATOM 812 O O . PRO A 1 116 ? -7.283 -10.165 -3.968 1.00 96.00 116 PRO A O 1
ATOM 815 N N . ASN A 1 117 ? -9.193 -11.258 -4.269 1.00 96.81 117 ASN A N 1
ATOM 816 C CA . ASN A 1 117 ? -8.784 -11.740 -5.598 1.00 96.81 117 ASN A CA 1
ATOM 817 C C . ASN A 1 117 ? -8.646 -10.602 -6.627 1.00 96.81 117 ASN A C 1
ATOM 819 O O . ASN A 1 117 ? -7.881 -10.705 -7.574 1.00 96.81 117 ASN A O 1
ATOM 823 N N . PHE A 1 118 ? -9.399 -9.515 -6.466 1.00 96.62 118 PHE A N 1
ATOM 824 C CA . PHE A 1 118 ? -9.293 -8.325 -7.306 1.00 96.62 118 PHE A CA 1
ATOM 825 C C . PHE A 1 118 ? -8.937 -7.128 -6.433 1.00 96.62 118 PHE A C 1
ATOM 827 O O . PHE A 1 118 ? -9.698 -6.803 -5.521 1.00 96.62 118 PHE A O 1
ATOM 834 N N . ALA A 1 119 ? -7.836 -6.440 -6.748 1.00 95.25 119 ALA A N 1
ATOM 835 C CA . ALA A 1 119 ? -7.351 -5.292 -5.977 1.00 95.25 119 ALA A CA 1
ATOM 836 C C . ALA A 1 119 ? -8.424 -4.210 -5.758 1.00 95.25 119 ALA A C 1
ATOM 838 O O . ALA A 1 119 ? -8.512 -3.661 -4.667 1.00 95.25 119 ALA A O 1
ATOM 839 N N . ARG A 1 120 ? -9.307 -3.995 -6.747 1.00 93.94 120 ARG A N 1
ATOM 840 C CA . ARG A 1 120 ? -10.432 -3.041 -6.684 1.00 93.94 120 ARG A CA 1
ATOM 841 C C . ARG A 1 120 ? -11.405 -3.244 -5.516 1.00 93.94 120 ARG A C 1
ATOM 843 O O . ARG A 1 120 ? -12.191 -2.353 -5.215 1.00 93.94 120 ARG A O 1
ATOM 850 N N . ASN A 1 121 ? -11.401 -4.420 -4.889 1.00 94.06 121 ASN A N 1
ATOM 851 C CA . ASN A 1 121 ? -12.237 -4.693 -3.719 1.00 94.06 121 ASN A CA 1
ATOM 852 C C . ASN A 1 121 ? -11.627 -4.131 -2.422 1.00 94.06 121 ASN A C 1
ATOM 854 O O . ASN A 1 121 ? -12.290 -4.160 -1.386 1.00 94.06 121 ASN A O 1
ATOM 858 N N . GLY A 1 122 ? -10.391 -3.629 -2.480 1.00 94.38 122 GLY A N 1
ATOM 859 C CA . GLY A 1 122 ? -9.655 -3.099 -1.345 1.00 94.38 122 GLY A CA 1
ATOM 860 C C . GLY A 1 122 ? -8.993 -4.188 -0.499 1.00 94.38 122 GLY A C 1
ATOM 861 O O . GLY A 1 122 ? -9.534 -5.272 -0.276 1.00 94.38 122 GLY A O 1
ATOM 862 N N . ILE A 1 123 ? -7.793 -3.885 -0.016 1.00 96.25 123 ILE A N 1
ATOM 863 C CA . ILE A 1 123 ? -7.031 -4.714 0.919 1.00 96.25 123 ILE A CA 1
ATOM 864 C C . ILE A 1 123 ? -7.395 -4.285 2.335 1.00 96.25 123 ILE A C 1
ATOM 866 O O . ILE A 1 123 ? -7.195 -3.131 2.703 1.00 96.25 123 ILE A O 1
ATOM 870 N N . PHE A 1 124 ? -7.916 -5.201 3.142 1.00 95.38 124 PHE A N 1
ATOM 871 C CA . PHE A 1 124 ? -8.375 -4.883 4.492 1.00 95.38 124 PHE A CA 1
ATOM 872 C C . PHE A 1 124 ? -7.257 -5.151 5.490 1.00 95.38 124 PHE A C 1
ATOM 874 O O . PHE A 1 124 ? -6.783 -6.284 5.585 1.00 95.38 124 PHE A O 1
ATOM 881 N N . VAL A 1 125 ? -6.869 -4.128 6.248 1.00 94.81 125 VAL A N 1
ATOM 882 C CA . VAL A 1 125 ? -5.838 -4.226 7.283 1.00 94.81 125 VAL A CA 1
ATOM 883 C C . VAL A 1 125 ? -6.394 -3.795 8.644 1.00 94.81 125 VAL A C 1
ATOM 885 O O . VAL A 1 125 ? -7.145 -2.814 8.720 1.00 94.81 125 VAL A O 1
ATOM 888 N N . PRO A 1 126 ? -6.080 -4.526 9.724 1.00 93.12 126 PRO A N 1
ATOM 889 C CA . PRO A 1 126 ? -6.567 -4.201 11.054 1.00 93.12 126 PRO A CA 1
ATOM 890 C C . PRO A 1 126 ? -5.850 -2.968 11.611 1.00 93.12 126 PRO A C 1
ATOM 892 O O . PRO A 1 126 ? -4.670 -2.762 11.348 1.00 93.12 126 PRO A O 1
ATOM 895 N N . VAL A 1 127 ? -6.552 -2.168 12.413 1.00 91.38 127 VAL A N 1
ATOM 896 C CA . VAL A 1 127 ? -5.944 -1.110 13.238 1.00 91.38 127 VAL A CA 1
ATOM 897 C C . VAL A 1 127 ? -6.081 -1.469 14.719 1.00 91.38 127 VAL A C 1
ATOM 899 O O . VAL A 1 127 ? -7.021 -2.171 15.098 1.00 91.38 127 VAL A O 1
ATOM 902 N N . ARG A 1 128 ? -5.188 -0.951 15.572 1.00 87.44 128 ARG A N 1
ATOM 903 C CA . ARG A 1 128 ? -5.111 -1.277 17.012 1.00 87.44 128 ARG A CA 1
ATOM 904 C C . ARG A 1 128 ? -6.463 -1.281 17.740 1.00 87.44 128 ARG A C 1
ATOM 906 O O . ARG A 1 128 ? -6.771 -2.207 18.479 1.00 87.44 128 ARG A O 1
ATOM 913 N N . ASN A 1 129 ? -7.299 -0.276 17.479 1.00 79.75 129 ASN A N 1
ATOM 914 C CA . ASN A 1 129 ? -8.568 -0.056 18.188 1.00 79.75 129 ASN A CA 1
ATOM 915 C C . ASN A 1 129 ? -9.746 -0.868 17.624 1.00 79.75 129 ASN A C 1
ATOM 917 O O . ASN A 1 129 ? -10.906 -0.538 17.860 1.00 79.75 129 ASN A O 1
ATOM 921 N N . GLY A 1 130 ? -9.463 -1.899 16.829 1.00 76.00 130 GLY A N 1
ATOM 922 C CA . GLY A 1 130 ? -10.466 -2.812 16.289 1.00 76.00 130 GLY A CA 1
ATOM 923 C C . GLY A 1 130 ? -11.263 -2.319 15.094 1.00 76.00 130 GLY A C 1
ATOM 924 O O . GLY A 1 130 ? -12.192 -2.990 14.651 1.00 76.00 130 GLY A O 1
ATOM 925 N N . GLY A 1 131 ? -10.872 -1.176 14.537 1.00 85.00 131 GLY A N 1
ATOM 926 C CA . GLY A 1 131 ? -11.296 -0.762 13.207 1.00 85.00 131 GLY A CA 1
ATOM 927 C C . GLY A 1 131 ? -10.560 -1.520 12.098 1.00 85.00 131 GLY A C 1
ATOM 928 O O . GLY A 1 131 ? -9.661 -2.331 12.328 1.00 85.00 131 GLY A O 1
ATOM 929 N N . THR A 1 132 ? -10.893 -1.189 10.855 1.00 91.56 132 THR A N 1
ATOM 930 C CA . THR A 1 132 ? -10.208 -1.699 9.663 1.00 91.56 132 THR A CA 1
ATOM 931 C C . THR A 1 132 ? -9.920 -0.533 8.728 1.00 91.56 132 THR A C 1
ATOM 933 O O . THR A 1 132 ? -10.815 0.265 8.449 1.00 91.56 132 THR A O 1
ATOM 936 N N . ALA A 1 133 ? -8.681 -0.429 8.252 1.00 92.94 133 ALA A N 1
ATOM 937 C CA . ALA A 1 133 ? -8.340 0.442 7.136 1.00 92.94 133 ALA A CA 1
ATOM 938 C C . ALA A 1 133 ? -8.391 -0.364 5.833 1.00 92.94 133 ALA A C 1
ATOM 940 O O . ALA A 1 133 ? -8.087 -1.558 5.813 1.00 92.94 133 ALA A O 1
ATOM 941 N N . ILE A 1 134 ? -8.795 0.285 4.745 1.00 95.38 134 ILE A N 1
ATOM 942 C CA . ILE A 1 134 ? -8.858 -0.331 3.419 1.00 95.38 134 ILE A CA 1
ATOM 943 C C . ILE A 1 134 ? -7.822 0.348 2.533 1.00 95.38 134 ILE A C 1
ATOM 945 O O . ILE A 1 134 ? -7.865 1.565 2.338 1.00 95.38 134 ILE A O 1
ATOM 949 N N . LEU A 1 135 ? -6.883 -0.439 2.019 1.00 95.81 135 LEU A N 1
ATOM 950 C CA . LEU A 1 135 ? -5.830 0.017 1.124 1.00 95.81 135 LEU A CA 1
ATOM 951 C C . LEU A 1 135 ? -6.236 -0.282 -0.319 1.00 95.81 135 LEU A C 1
ATOM 953 O O . LEU A 1 135 ? -6.570 -1.415 -0.664 1.00 95.81 135 LEU A O 1
ATOM 957 N N . HIS A 1 136 ? -6.187 0.742 -1.151 1.00 96.00 136 HIS A N 1
ATOM 958 C CA . HIS A 1 136 ? -6.492 0.714 -2.569 1.00 96.00 136 HIS A CA 1
ATOM 959 C C . HIS A 1 136 ? -5.196 0.881 -3.346 1.00 96.00 136 HIS A C 1
ATOM 961 O O . HIS A 1 136 ? -4.443 1.840 -3.128 1.00 96.00 136 HIS A O 1
ATOM 967 N N . LEU A 1 137 ? -4.924 -0.070 -4.235 1.00 94.94 137 LEU A N 1
ATOM 968 C CA . LEU A 1 137 ? -3.723 -0.027 -5.055 1.00 94.94 137 LEU A CA 1
ATOM 969 C C . LEU A 1 137 ? -3.880 1.012 -6.180 1.00 94.94 137 LEU A C 1
ATOM 971 O O . LEU A 1 137 ? -4.993 1.274 -6.648 1.00 94.94 137 LEU A O 1
ATOM 975 N N . PRO A 1 138 ? -2.772 1.593 -6.663 1.00 91.81 138 PRO A N 1
ATOM 976 C CA . PRO A 1 138 ? -2.802 2.463 -7.830 1.00 91.81 138 PRO A CA 1
ATOM 977 C C . PRO A 1 138 ? -3.417 1.747 -9.037 1.00 91.81 138 PRO A C 1
ATOM 979 O O . PRO A 1 138 ? -3.081 0.598 -9.321 1.00 91.81 138 PRO A O 1
ATOM 982 N N . ALA A 1 139 ? -4.309 2.434 -9.756 1.00 88.81 139 ALA A N 1
ATOM 983 C CA . ALA A 1 139 ? -4.992 1.898 -10.937 1.00 88.81 139 ALA A CA 1
ATOM 984 C C . ALA A 1 139 ? -5.635 0.507 -10.720 1.00 88.81 139 ALA A C 1
ATOM 986 O O . ALA A 1 139 ? -5.718 -0.293 -11.649 1.00 88.81 139 ALA A O 1
ATOM 987 N N . GLU A 1 140 ? -6.139 0.223 -9.513 1.00 88.31 140 GLU A N 1
ATOM 988 C CA . GLU A 1 140 ? -6.676 -1.086 -9.105 1.00 88.31 140 GLU A CA 1
ATOM 989 C C . GLU A 1 140 ? -7.762 -1.682 -10.019 1.00 88.31 140 GLU A C 1
ATOM 991 O O . GLU A 1 140 ? -7.949 -2.899 -10.058 1.00 88.31 140 GLU A O 1
ATOM 996 N N . ILE A 1 141 ? -8.476 -0.845 -10.778 1.00 89.56 141 ILE A N 1
ATOM 997 C CA . ILE A 1 141 ? -9.476 -1.282 -11.762 1.00 89.56 141 ILE A CA 1
ATOM 998 C C . ILE A 1 141 ? -8.804 -1.941 -12.977 1.00 89.56 141 ILE A C 1
ATOM 1000 O O . ILE A 1 141 ? -9.361 -2.881 -13.544 1.00 89.56 141 ILE A O 1
ATOM 1004 N N . ALA A 1 142 ? -7.620 -1.468 -13.367 1.00 92.12 142 ALA A N 1
ATOM 1005 C CA . ALA A 1 142 ? -6.854 -1.981 -14.500 1.00 92.12 142 ALA A CA 1
ATOM 1006 C C . ALA A 1 142 ? -5.967 -3.184 -14.136 1.00 92.12 142 ALA A C 1
ATOM 1008 O O . ALA A 1 142 ? -5.477 -3.866 -15.036 1.00 92.12 142 ALA A O 1
ATOM 1009 N N . LEU A 1 143 ? -5.769 -3.461 -12.841 1.00 94.38 143 LEU A N 1
ATOM 1010 C CA . LEU A 1 143 ? -5.010 -4.623 -12.384 1.00 94.38 143 LEU A CA 1
ATOM 1011 C C . LEU A 1 143 ? -5.756 -5.928 -12.686 1.00 94.38 143 LEU A C 1
ATOM 1013 O O . LEU A 1 143 ? -6.985 -6.026 -12.563 1.00 94.38 143 LEU A O 1
ATOM 1017 N N . LYS A 1 144 ? -4.989 -6.948 -13.069 1.00 97.00 144 LYS A N 1
ATOM 1018 C CA . LYS A 1 144 ? -5.483 -8.314 -13.260 1.00 97.00 144 LYS A CA 1
ATOM 1019 C C . LYS A 1 144 ? -5.818 -8.970 -11.907 1.00 97.00 144 LYS A C 1
ATOM 1021 O O . LYS A 1 144 ? -5.400 -8.467 -10.860 1.00 97.00 144 LYS A O 1
ATOM 1026 N N . PRO A 1 145 ? -6.588 -10.077 -11.913 1.00 97.25 145 PRO A N 1
ATOM 1027 C CA . PRO A 1 145 ? -6.778 -10.892 -10.717 1.00 97.25 145 PRO A CA 1
ATOM 1028 C C . PRO A 1 145 ? -5.448 -11.283 -10.062 1.00 97.25 145 PRO A C 1
ATOM 1030 O O . PRO A 1 145 ? -4.440 -11.421 -10.756 1.00 97.25 145 PRO A O 1
ATOM 1033 N N . ALA A 1 146 ? -5.484 -11.488 -8.747 1.00 97.50 146 ALA A N 1
ATOM 1034 C CA . ALA A 1 146 ? -4.353 -11.950 -7.964 1.00 97.50 146 ALA A CA 1
ATOM 1035 C C . ALA A 1 146 ? -3.854 -13.306 -8.478 1.00 97.50 146 ALA A C 1
ATOM 1037 O O . ALA A 1 146 ? -4.616 -14.271 -8.556 1.00 97.50 146 ALA A O 1
ATOM 1038 N N . ASP A 1 147 ? -2.563 -13.369 -8.775 1.00 97.81 147 ASP A N 1
ATOM 1039 C CA . ASP A 1 147 ? -1.816 -14.611 -8.887 1.00 97.81 147 ASP A CA 1
ATOM 1040 C C . ASP A 1 147 ? -1.222 -14.925 -7.508 1.00 97.81 147 ASP A C 1
ATOM 1042 O O . ASP A 1 147 ? -0.400 -14.173 -6.970 1.00 97.81 147 ASP A O 1
ATOM 1046 N N . TRP A 1 148 ? -1.734 -15.976 -6.875 1.00 97.19 148 TRP A N 1
ATOM 1047 C CA . TRP A 1 148 ? -1.419 -16.306 -5.489 1.00 97.19 148 TRP A CA 1
ATOM 1048 C C . TRP A 1 148 ? -0.122 -17.097 -5.407 1.00 97.19 148 TRP A C 1
ATOM 1050 O O . TRP A 1 148 ? 0.036 -18.122 -6.067 1.00 97.19 148 TRP A O 1
ATOM 1060 N N . ARG A 1 149 ? 0.796 -16.642 -4.554 1.00 95.31 149 ARG A N 1
ATOM 1061 C CA . ARG A 1 149 ? 2.078 -17.314 -4.328 1.00 95.31 149 ARG A CA 1
ATOM 1062 C C . ARG A 1 149 ? 2.016 -18.252 -3.128 1.00 95.31 149 ARG A C 1
ATOM 1064 O O . ARG A 1 149 ? 1.168 -18.116 -2.249 1.00 95.31 149 ARG A O 1
ATOM 1071 N N . GLU A 1 150 ? 2.968 -19.179 -3.073 1.00 91.75 150 GLU A N 1
ATOM 1072 C CA . GLU A 1 150 ? 3.083 -20.179 -2.001 1.00 91.75 150 GLU A CA 1
ATOM 1073 C C . GLU A 1 150 ? 3.257 -19.557 -0.607 1.00 91.75 150 GLU A C 1
ATOM 1075 O O . GLU A 1 150 ? 2.839 -20.136 0.390 1.00 91.75 150 GLU A O 1
ATOM 1080 N N . ASP A 1 151 ? 3.833 -18.354 -0.532 1.00 91.12 151 ASP A N 1
ATOM 1081 C CA . ASP A 1 151 ? 4.032 -17.613 0.717 1.00 91.12 151 ASP A CA 1
ATOM 1082 C C . ASP A 1 151 ? 2.793 -16.818 1.172 1.00 91.12 151 ASP A C 1
ATOM 1084 O O . ASP A 1 151 ? 2.880 -16.029 2.115 1.00 91.12 151 ASP A O 1
ATOM 1088 N N . GLY A 1 152 ? 1.652 -16.995 0.498 1.00 91.62 152 GLY A N 1
ATOM 1089 C CA . GLY A 1 152 ? 0.401 -16.294 0.785 1.00 91.62 152 GLY A CA 1
ATOM 1090 C C . GLY A 1 152 ? 0.356 -14.851 0.280 1.00 91.62 152 GLY A C 1
ATOM 1091 O O . GLY A 1 152 ? -0.610 -14.139 0.565 1.00 91.62 152 GLY A O 1
ATOM 1092 N N . SER A 1 153 ? 1.371 -14.395 -0.463 1.00 96.00 153 SER A N 1
ATOM 1093 C CA . SER A 1 153 ? 1.333 -13.082 -1.105 1.00 96.00 153 SER A CA 1
ATOM 1094 C C . SER A 1 153 ? 0.450 -13.085 -2.356 1.00 96.00 153 SER A C 1
ATOM 1096 O O . SER A 1 153 ? 0.390 -14.059 -3.111 1.00 96.00 153 SER A O 1
ATOM 1098 N N . ALA A 1 154 ? -0.234 -11.963 -2.574 1.00 97.50 154 ALA A N 1
ATOM 1099 C CA . ALA A 1 154 ? -1.016 -11.712 -3.775 1.00 97.50 154 ALA A CA 1
ATOM 1100 C C . ALA A 1 154 ? -0.185 -10.882 -4.756 1.00 97.50 154 ALA A C 1
ATOM 1102 O O . ALA A 1 154 ? 0.232 -9.764 -4.431 1.00 97.50 154 ALA A O 1
ATOM 1103 N N . PHE A 1 155 ? 0.047 -11.413 -5.954 1.00 97.75 155 PHE A N 1
ATOM 1104 C CA . PHE A 1 155 ? 0.635 -10.667 -7.059 1.00 97.75 155 PHE A CA 1
ATOM 1105 C C . PHE A 1 155 ? -0.472 -10.131 -7.966 1.00 97.75 155 PHE A C 1
ATOM 1107 O O . PHE A 1 155 ? -1.258 -10.905 -8.494 1.00 97.75 155 PHE A O 1
ATOM 1114 N N . TYR A 1 156 ? -0.534 -8.817 -8.162 1.00 97.00 156 TYR A N 1
ATOM 1115 C CA . TYR A 1 156 ? -1.483 -8.145 -9.045 1.00 97.00 156 TYR A CA 1
ATOM 1116 C C . TYR A 1 156 ? -0.735 -7.580 -10.257 1.00 97.00 156 TYR A C 1
ATOM 1118 O O . TYR A 1 156 ? -0.113 -6.516 -10.147 1.00 97.00 156 TYR A O 1
ATOM 1126 N N . PRO A 1 157 ? -0.783 -8.266 -11.412 1.00 95.25 157 PRO A N 1
ATOM 1127 C CA . PRO A 1 157 ? -0.147 -7.779 -12.625 1.00 95.25 157 PRO A CA 1
ATOM 1128 C C . PRO A 1 157 ? -0.867 -6.543 -13.172 1.00 95.25 157 PRO A C 1
ATOM 1130 O O . PRO A 1 157 ? -2.103 -6.528 -13.275 1.00 95.25 157 PRO A O 1
ATOM 1133 N N . GLY A 1 158 ? -0.098 -5.537 -13.574 1.00 91.75 158 GLY A N 1
ATOM 1134 C CA . GLY A 1 158 ? -0.587 -4.317 -14.211 1.00 91.75 158 GLY A CA 1
ATOM 1135 C C . GLY A 1 158 ? -0.039 -4.128 -15.624 1.00 91.75 158 GLY A C 1
ATOM 1136 O O . GLY A 1 158 ? 0.585 -5.014 -16.201 1.00 91.75 158 GLY A O 1
ATOM 1137 N N . VAL A 1 159 ? -0.331 -2.967 -16.214 1.00 86.25 159 VAL A N 1
ATOM 1138 C CA . VAL A 1 159 ? 0.224 -2.573 -17.523 1.00 86.25 159 VAL A CA 1
ATOM 1139 C C . VAL A 1 159 ? 1.575 -1.884 -17.347 1.00 86.25 159 VAL A C 1
ATOM 1141 O O . VAL A 1 159 ? 2.533 -2.226 -18.032 1.00 86.25 159 VAL A O 1
ATOM 1144 N N . ASP A 1 160 ? 1.649 -0.931 -16.414 1.00 82.38 160 ASP A N 1
ATOM 1145 C CA . ASP A 1 160 ? 2.856 -0.129 -16.184 1.00 82.38 160 ASP A CA 1
ATOM 1146 C C . ASP A 1 160 ? 3.615 -0.509 -14.910 1.00 82.38 160 ASP A C 1
ATOM 1148 O O . ASP A 1 160 ? 4.834 -0.352 -14.841 1.00 82.38 160 ASP A O 1
ATOM 1152 N N . ASN A 1 161 ? 2.886 -0.974 -13.893 1.00 88.62 161 ASN A N 1
ATOM 1153 C CA . ASN A 1 161 ? 3.433 -1.380 -12.608 1.00 88.62 161 ASN A CA 1
ATOM 1154 C C . ASN A 1 161 ? 2.735 -2.648 -12.137 1.00 88.62 161 ASN A C 1
ATOM 1156 O O . ASN A 1 161 ? 1.503 -2.716 -12.159 1.00 88.62 161 ASN A O 1
ATOM 1160 N N . ASP A 1 162 ? 3.522 -3.600 -11.655 1.00 93.19 162 ASP A N 1
ATOM 1161 C CA . ASP A 1 162 ? 2.995 -4.767 -10.960 1.00 93.19 162 ASP A CA 1
ATOM 1162 C C . ASP A 1 162 ? 3.040 -4.537 -9.452 1.00 93.19 162 ASP A C 1
ATOM 1164 O O . ASP A 1 162 ? 3.896 -3.807 -8.950 1.00 93.19 162 ASP A O 1
ATOM 1168 N N . PHE A 1 163 ? 2.144 -5.180 -8.707 1.00 95.12 163 PHE A N 1
ATOM 1169 C CA . PHE A 1 163 ? 2.096 -5.047 -7.253 1.00 95.12 163 PHE A CA 1
ATOM 1170 C C . PHE A 1 163 ? 2.163 -6.409 -6.583 1.00 95.12 163 PHE A C 1
ATOM 1172 O O . PHE A 1 163 ? 1.439 -7.329 -6.947 1.00 95.12 163 PHE A O 1
ATOM 1179 N N . VAL A 1 164 ? 3.001 -6.535 -5.562 1.00 97.00 164 VAL A N 1
ATOM 1180 C CA . VAL A 1 164 ? 2.984 -7.665 -4.633 1.00 97.00 164 VAL A CA 1
ATOM 1181 C C . VAL A 1 164 ? 2.519 -7.151 -3.291 1.00 97.00 164 VAL A C 1
ATOM 1183 O O . VAL A 1 164 ? 3.035 -6.158 -2.782 1.00 97.00 164 VAL A O 1
ATOM 1186 N N . VAL A 1 165 ? 1.553 -7.851 -2.716 1.00 97.56 165 VAL A N 1
ATOM 1187 C CA . VAL A 1 165 ? 1.024 -7.556 -1.394 1.00 97.56 165 VAL A CA 1
ATOM 1188 C C . VAL A 1 165 ? 1.217 -8.792 -0.537 1.00 97.56 165 VAL A C 1
ATOM 1190 O O . VAL A 1 165 ? 0.611 -9.835 -0.789 1.00 97.56 165 VAL A O 1
ATOM 1193 N N . LYS A 1 166 ? 2.086 -8.681 0.465 1.00 97.19 166 LYS A N 1
ATOM 1194 C CA . LYS A 1 166 ? 2.424 -9.771 1.373 1.00 97.19 166 LYS A CA 1
ATOM 1195 C C . LYS A 1 166 ? 1.847 -9.486 2.757 1.00 97.19 166 LYS A C 1
ATOM 1197 O O . LYS A 1 166 ? 2.237 -8.493 3.373 1.00 97.19 166 LYS A O 1
ATOM 1202 N N . PRO A 1 167 ? 0.928 -10.324 3.258 1.00 95.31 167 PRO A N 1
ATOM 1203 C CA . PRO A 1 167 ? 0.425 -10.159 4.608 1.00 95.31 167 PRO A CA 1
ATOM 1204 C C . PRO A 1 167 ? 1.535 -10.516 5.604 1.00 95.31 167 PRO A C 1
ATOM 1206 O O . PRO A 1 167 ? 2.307 -11.453 5.398 1.00 95.31 167 PRO A O 1
ATOM 1209 N N . VAL A 1 168 ? 1.607 -9.758 6.688 1.00 92.88 168 VAL A N 1
ATOM 1210 C CA . VAL A 1 168 ? 2.444 -10.043 7.857 1.00 92.88 168 VAL A CA 1
ATOM 1211 C C . VAL A 1 168 ? 1.569 -9.984 9.109 1.00 92.88 168 VAL A C 1
ATOM 1213 O O . VAL A 1 168 ? 0.364 -9.757 9.011 1.00 92.88 168 VAL A O 1
ATOM 1216 N N . ASP A 1 169 ? 2.152 -10.189 10.288 1.00 87.69 169 ASP A N 1
ATOM 1217 C CA . ASP A 1 169 ? 1.413 -10.183 11.554 1.00 87.69 169 ASP A CA 1
ATOM 1218 C C . ASP A 1 169 ? 0.646 -8.862 11.768 1.00 87.69 169 ASP A C 1
ATOM 1220 O O . ASP A 1 169 ? 1.241 -7.805 11.988 1.00 87.69 169 ASP A O 1
ATOM 1224 N N . GLY A 1 170 ? -0.676 -8.907 11.564 1.00 84.50 170 GLY A N 1
ATOM 1225 C CA . GLY A 1 170 ? -1.587 -7.755 11.568 1.00 84.50 170 GLY A CA 1
ATOM 1226 C C . GLY A 1 170 ? -1.313 -6.665 10.515 1.00 84.50 170 GLY A C 1
ATOM 1227 O O . GLY A 1 170 ? -2.074 -5.709 10.416 1.00 84.50 170 GLY A O 1
ATOM 1228 N N . GLY A 1 171 ? -0.250 -6.767 9.720 1.00 92.81 171 GLY A N 1
ATOM 1229 C CA . GLY A 1 171 ? 0.213 -5.722 8.806 1.00 92.81 171 GLY A CA 1
ATOM 1230 C C . GLY A 1 171 ? 0.379 -6.213 7.375 1.00 92.81 171 GLY A C 1
ATOM 1231 O O . GLY A 1 171 ? 0.088 -7.362 7.047 1.00 92.81 171 GLY A O 1
ATOM 1232 N N . VAL A 1 172 ? 0.889 -5.347 6.503 1.00 96.88 172 VAL A N 1
ATOM 1233 C CA . VAL A 1 172 ? 1.128 -5.716 5.105 1.00 96.88 172 VAL A CA 1
ATOM 1234 C C . VAL A 1 172 ? 2.385 -5.059 4.552 1.00 96.88 172 VAL A C 1
ATOM 1236 O O . VAL A 1 172 ? 2.687 -3.908 4.869 1.00 96.88 172 VAL A O 1
ATOM 1239 N N . ASP A 1 173 ? 3.108 -5.800 3.723 1.00 97.00 173 ASP A N 1
ATOM 1240 C CA . ASP A 1 173 ? 4.207 -5.298 2.908 1.00 97.00 173 ASP A CA 1
ATOM 1241 C C . ASP A 1 173 ? 3.717 -5.150 1.472 1.00 97.00 173 ASP A C 1
ATOM 1243 O O . ASP A 1 173 ? 3.198 -6.098 0.877 1.00 97.00 173 ASP A O 1
ATOM 1247 N N . ILE A 1 174 ? 3.847 -3.944 0.928 1.00 96.88 174 ILE A N 1
ATOM 1248 C CA . ILE A 1 174 ? 3.419 -3.609 -0.426 1.00 96.88 174 ILE A CA 1
ATOM 1249 C C . ILE A 1 174 ? 4.669 -3.280 -1.226 1.00 96.88 174 ILE A C 1
ATOM 1251 O O . ILE A 1 174 ? 5.387 -2.337 -0.895 1.00 96.88 174 ILE A O 1
ATOM 1255 N N . THR A 1 175 ? 4.902 -4.027 -2.298 1.00 95.75 175 THR A N 1
ATOM 1256 C CA . THR A 1 175 ? 5.990 -3.768 -3.241 1.00 95.75 175 THR A CA 1
ATOM 1257 C C . THR A 1 175 ? 5.407 -3.484 -4.616 1.00 95.75 175 THR A C 1
ATOM 1259 O O . THR A 1 175 ? 4.732 -4.332 -5.196 1.00 95.75 175 THR A O 1
ATOM 1262 N N . ALA A 1 176 ? 5.677 -2.292 -5.137 1.00 93.88 176 ALA A N 1
ATOM 1263 C CA . ALA A 1 176 ? 5.411 -1.920 -6.516 1.00 93.88 176 ALA A CA 1
ATOM 1264 C C . ALA A 1 176 ? 6.656 -2.201 -7.367 1.00 93.88 176 ALA A C 1
ATOM 1266 O O . ALA A 1 176 ? 7.767 -1.813 -7.002 1.00 93.88 176 ALA A O 1
ATOM 1267 N N . PHE A 1 177 ? 6.468 -2.852 -8.507 1.00 92.25 177 PHE A N 1
ATOM 1268 C CA . PHE A 1 177 ? 7.509 -3.122 -9.488 1.00 92.25 177 PHE A CA 1
ATOM 1269 C C . PHE A 1 177 ? 7.284 -2.200 -10.667 1.00 92.25 177 PHE A C 1
ATOM 1271 O O . PHE A 1 177 ? 6.374 -2.414 -11.471 1.00 92.25 177 PHE A O 1
ATO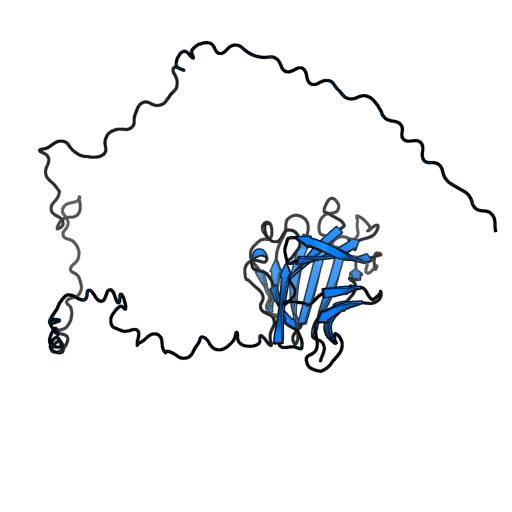M 1278 N N . ARG A 1 178 ? 8.130 -1.180 -10.783 1.00 88.81 178 ARG A N 1
ATOM 1279 C CA . ARG A 1 178 ? 8.150 -0.356 -11.982 1.00 88.81 178 ARG A CA 1
ATOM 1280 C C . ARG A 1 178 ? 8.896 -1.111 -13.066 1.00 88.81 178 ARG A C 1
ATOM 1282 O O . ARG A 1 178 ? 10.122 -1.182 -13.026 1.00 88.81 178 ARG A O 1
ATOM 1289 N N . THR A 1 179 ? 8.165 -1.673 -14.017 1.00 84.06 179 THR A N 1
ATOM 1290 C CA . THR A 1 179 ? 8.721 -2.488 -15.108 1.00 84.06 179 THR A CA 1
ATOM 1291 C C . THR A 1 179 ? 8.928 -1.681 -16.391 1.00 84.06 179 THR A C 1
ATOM 1293 O O . THR A 1 179 ? 9.730 -2.073 -17.236 1.00 84.06 179 THR A O 1
ATOM 1296 N N . ASN A 1 180 ? 8.263 -0.526 -16.520 1.00 80.88 180 ASN A N 1
ATOM 1297 C CA . ASN A 1 180 ? 8.304 0.321 -17.709 1.00 80.88 180 ASN A CA 1
ATOM 1298 C C . ASN A 1 180 ? 8.908 1.710 -17.424 1.00 80.88 180 ASN A C 1
ATOM 1300 O O . ASN A 1 180 ? 8.491 2.422 -16.507 1.00 80.88 180 ASN A O 1
ATOM 1304 N N . LEU A 1 181 ? 9.852 2.134 -18.269 1.00 75.69 181 LEU A N 1
ATOM 1305 C CA . LEU A 1 181 ? 10.502 3.443 -18.190 1.00 75.69 181 LEU A CA 1
ATOM 1306 C C . LEU A 1 181 ? 9.560 4.617 -18.489 1.00 75.69 181 LEU A C 1
ATOM 1308 O O . LEU A 1 181 ? 9.726 5.695 -17.923 1.00 75.69 181 LEU A O 1
ATOM 1312 N N . ILE A 1 182 ? 8.591 4.425 -19.385 1.00 76.50 182 ILE A N 1
ATOM 1313 C CA . ILE A 1 182 ? 7.611 5.464 -19.748 1.00 76.50 182 ILE A CA 1
ATOM 1314 C C . ILE A 1 182 ? 6.402 5.418 -18.795 1.00 76.50 182 ILE A C 1
ATOM 1316 O O . ILE A 1 182 ? 5.593 6.341 -18.761 1.00 76.50 182 ILE A O 1
ATOM 1320 N N . GLY A 1 183 ? 6.313 4.369 -17.971 1.00 73.31 183 GLY A N 1
ATOM 1321 C CA . GLY A 1 183 ? 5.314 4.257 -16.920 1.00 73.31 183 GLY A CA 1
ATOM 1322 C C . GLY A 1 183 ? 5.461 5.359 -15.863 1.00 73.31 183 GLY A C 1
ATOM 1323 O O . GLY A 1 183 ? 6.549 5.937 -15.703 1.00 73.31 183 GLY A O 1
ATOM 1324 N N . PRO A 1 184 ? 4.380 5.647 -15.119 1.00 77.38 184 PRO A N 1
ATOM 1325 C CA . PRO A 1 184 ? 4.359 6.716 -14.135 1.00 77.38 184 PRO A CA 1
ATOM 1326 C C . PRO A 1 184 ? 5.441 6.505 -13.068 1.00 77.38 184 PRO A C 1
ATOM 1328 O O . PRO A 1 184 ? 5.645 5.400 -12.568 1.00 77.38 184 PRO A O 1
ATOM 1331 N N . THR A 1 185 ? 6.139 7.587 -12.723 1.00 81.62 185 THR A N 1
ATOM 1332 C CA . THR A 1 185 ? 7.154 7.628 -11.652 1.00 81.62 185 THR A CA 1
ATOM 1333 C C . THR A 1 185 ? 6.546 7.890 -10.279 1.00 81.62 185 THR A C 1
ATOM 1335 O O . THR A 1 185 ? 7.235 7.798 -9.269 1.00 81.62 185 THR A O 1
ATOM 1338 N N . SER A 1 186 ? 5.265 8.244 -10.256 1.00 87.38 186 SER A N 1
ATOM 1339 C CA . SER A 1 186 ? 4.489 8.537 -9.066 1.00 87.38 186 SER A CA 1
ATOM 1340 C C . SER A 1 186 ? 3.317 7.581 -8.991 1.00 87.38 186 SER A C 1
ATOM 1342 O O . SER A 1 186 ? 2.656 7.326 -10.002 1.00 87.38 186 SER A O 1
ATOM 1344 N N . TYR A 1 187 ? 3.031 7.073 -7.801 1.00 89.62 187 TYR A N 1
ATOM 1345 C CA . TYR A 1 187 ? 1.811 6.323 -7.569 1.00 89.62 187 TYR A CA 1
ATOM 1346 C C . TYR A 1 187 ? 1.197 6.672 -6.217 1.00 89.62 187 TYR A C 1
ATOM 1348 O O . TYR A 1 187 ? 1.884 7.024 -5.259 1.00 89.62 187 TYR A O 1
ATOM 1356 N N . ALA A 1 188 ? -0.130 6.585 -6.161 1.00 92.56 188 ALA A N 1
ATOM 1357 C CA . ALA A 1 188 ? -0.920 6.927 -4.991 1.00 92.56 188 ALA A CA 1
ATOM 1358 C C . ALA A 1 188 ? -1.588 5.668 -4.437 1.00 92.56 188 ALA A C 1
ATOM 1360 O O . ALA A 1 188 ? -2.447 5.081 -5.097 1.00 92.56 188 ALA A O 1
ATOM 1361 N N . ILE A 1 189 ? -1.202 5.267 -3.227 1.00 94.75 189 ILE A N 1
ATOM 1362 C CA . ILE A 1 189 ? -1.941 4.259 -2.464 1.00 94.75 189 ILE A CA 1
ATOM 1363 C C . ILE A 1 189 ? -3.086 4.983 -1.771 1.00 94.75 189 ILE A C 1
ATOM 1365 O O . ILE A 1 189 ? -2.869 5.880 -0.954 1.00 94.75 189 ILE A O 1
ATOM 1369 N N . GLY A 1 190 ? -4.309 4.600 -2.107 1.00 95.44 190 GLY A N 1
ATOM 1370 C CA . GLY A 1 190 ? -5.491 5.155 -1.478 1.00 95.44 190 GLY A CA 1
ATOM 1371 C C . GLY A 1 190 ? -5.766 4.456 -0.153 1.00 95.44 190 GLY A C 1
ATOM 1372 O O . GLY A 1 190 ? -5.882 3.240 -0.098 1.00 95.44 190 GLY A O 1
ATOM 1373 N N . VAL A 1 191 ? -5.905 5.207 0.926 1.00 96.19 191 VAL A N 1
ATOM 1374 C CA . VAL A 1 191 ? -6.176 4.689 2.267 1.00 96.19 191 VAL A CA 1
ATOM 1375 C C . VAL A 1 191 ? -7.536 5.201 2.711 1.00 96.19 191 VAL A C 1
ATOM 1377 O O . VAL A 1 191 ? -7.736 6.396 2.936 1.00 96.19 191 VAL A O 1
ATOM 1380 N N . ARG A 1 192 ? -8.494 4.288 2.839 1.00 95.19 192 ARG A N 1
ATOM 1381 C CA . ARG A 1 192 ? -9.778 4.563 3.476 1.00 95.19 192 ARG A CA 1
ATOM 1382 C C . ARG A 1 192 ? -9.673 4.188 4.944 1.00 95.19 192 ARG A C 1
ATOM 1384 O O . ARG A 1 192 ? -9.463 3.027 5.291 1.00 95.19 192 ARG A O 1
ATOM 1391 N N . LEU A 1 193 ? -9.775 5.201 5.788 1.00 92.38 193 LEU A N 1
ATOM 1392 C CA . LEU A 1 193 ? -9.610 5.077 7.227 1.00 92.38 193 LEU A CA 1
ATOM 1393 C C . LEU A 1 193 ? -10.952 4.809 7.925 1.00 92.38 193 LEU A C 1
ATOM 1395 O O . LEU A 1 193 ? -11.999 5.169 7.381 1.00 92.38 193 LEU A O 1
ATOM 1399 N N . PRO A 1 194 ? -10.930 4.201 9.125 1.00 87.88 194 PRO A N 1
ATOM 1400 C CA . PRO A 1 194 ? -12.106 4.145 9.986 1.00 87.88 194 PRO A CA 1
ATOM 1401 C C . PRO A 1 194 ? -12.563 5.554 10.397 1.00 87.88 194 PRO A C 1
ATOM 1403 O O . PRO A 1 194 ? -11.798 6.520 10.321 1.00 87.88 194 PRO A O 1
ATOM 1406 N N . ASP A 1 195 ? -13.815 5.667 10.841 1.00 84.06 195 ASP A N 1
ATOM 1407 C CA . ASP A 1 195 ? -14.428 6.957 11.165 1.00 84.06 195 ASP A CA 1
ATOM 1408 C C . ASP A 1 195 ? -13.599 7.759 12.176 1.00 84.06 195 ASP A C 1
ATOM 1410 O O . ASP A 1 195 ? -13.103 7.232 13.174 1.00 84.06 195 ASP A O 1
ATOM 1414 N N . ASN A 1 196 ? -13.474 9.062 11.913 1.00 86.44 196 ASN A N 1
ATOM 1415 C CA . ASN A 1 196 ? -12.704 10.029 12.704 1.00 86.44 196 ASN A CA 1
ATOM 1416 C C . ASN A 1 196 ? -11.186 9.778 12.769 1.00 86.44 196 ASN A C 1
ATOM 1418 O O . ASN A 1 196 ? -10.493 10.515 13.470 1.00 86.44 196 ASN A O 1
ATOM 1422 N N . ALA A 1 197 ? -10.646 8.796 12.041 1.00 91.25 197 ALA A N 1
ATOM 1423 C CA . ALA A 1 197 ? -9.205 8.630 11.905 1.00 91.25 197 ALA A CA 1
ATOM 1424 C C . ALA A 1 197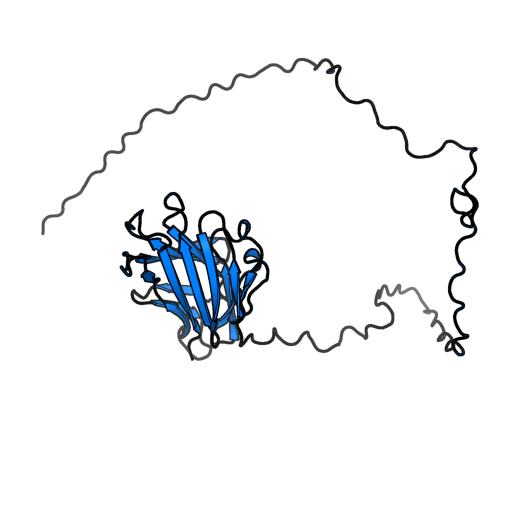 ? -8.631 9.494 10.768 1.00 91.25 197 ALA A C 1
ATOM 1426 O O . ALA A 1 197 ? -9.306 9.810 9.786 1.00 91.25 197 ALA A O 1
ATOM 1427 N N . ARG A 1 198 ? -7.355 9.868 10.889 1.00 92.44 198 ARG A N 1
ATOM 1428 C CA . ARG A 1 198 ? -6.622 10.683 9.908 1.00 92.44 198 ARG A CA 1
ATOM 1429 C C . ARG A 1 198 ? -5.186 10.207 9.724 1.00 92.44 198 ARG A C 1
ATOM 1431 O O . ARG A 1 198 ? -4.580 9.690 10.659 1.00 92.44 198 ARG A O 1
ATOM 1438 N N . LEU A 1 199 ? -4.634 10.431 8.531 1.00 94.56 199 LEU A N 1
ATOM 1439 C CA . LEU A 1 199 ? -3.202 10.269 8.286 1.00 94.56 199 LEU A CA 1
ATOM 1440 C C . LEU A 1 199 ? -2.449 11.529 8.705 1.00 94.56 199 LEU A C 1
ATOM 1442 O O . LEU A 1 199 ? -2.871 12.645 8.398 1.00 94.56 199 LEU A O 1
ATOM 1446 N N . LEU A 1 200 ? -1.314 11.337 9.366 1.00 93.75 200 LEU A N 1
ATOM 1447 C CA . LEU A 1 200 ? -0.414 12.402 9.771 1.00 93.75 200 LEU A CA 1
ATOM 1448 C C . LEU A 1 200 ? 1.015 12.059 9.362 1.00 93.75 200 LEU A C 1
ATOM 1450 O O . LEU A 1 200 ? 1.576 11.059 9.803 1.00 93.75 200 LEU A O 1
ATOM 1454 N N . ASP A 1 201 ? 1.612 12.907 8.533 1.00 94.50 201 ASP A N 1
ATOM 1455 C CA . ASP A 1 201 ? 3.008 12.764 8.134 1.00 94.50 201 ASP A CA 1
ATOM 1456 C C . ASP A 1 201 ? 3.943 13.273 9.245 1.00 94.50 201 ASP A C 1
ATOM 1458 O O . ASP A 1 201 ? 3.821 14.417 9.693 1.00 94.50 201 ASP A O 1
ATOM 1462 N N . ARG A 1 202 ? 4.863 12.420 9.709 1.00 92.19 202 ARG A N 1
ATOM 1463 C CA . ARG A 1 202 ? 5.859 12.725 10.751 1.00 92.19 202 ARG A CA 1
ATOM 1464 C C . ARG A 1 202 ? 7.291 12.786 10.219 1.00 92.19 202 ARG A C 1
ATOM 1466 O O . ARG A 1 202 ? 8.223 12.842 11.013 1.00 92.19 202 ARG A O 1
ATOM 1473 N N . GLY A 1 203 ? 7.481 12.787 8.901 1.00 87.19 203 GLY A N 1
ATOM 1474 C CA . GLY A 1 203 ? 8.803 12.791 8.273 1.00 87.19 203 GLY A CA 1
ATOM 1475 C C . GLY A 1 203 ? 9.365 11.382 8.102 1.00 87.19 203 GLY A C 1
ATOM 1476 O O . GLY A 1 203 ? 9.544 10.950 6.970 1.00 87.19 203 GLY A O 1
ATOM 1477 N N . ASP A 1 204 ? 9.564 10.635 9.187 1.00 87.88 204 ASP A N 1
ATOM 1478 C CA . ASP A 1 204 ? 10.108 9.265 9.104 1.00 87.88 204 ASP A CA 1
ATOM 1479 C C . ASP A 1 204 ? 9.035 8.217 8.787 1.00 87.88 204 ASP A C 1
ATOM 1481 O O . ASP A 1 204 ? 9.294 7.187 8.163 1.00 87.88 204 ASP A O 1
ATOM 1485 N N . VAL A 1 205 ? 7.803 8.488 9.214 1.00 95.38 205 VAL A N 1
ATOM 1486 C CA . VAL A 1 205 ? 6.648 7.602 9.068 1.00 95.38 205 VAL A CA 1
ATOM 1487 C C . VAL A 1 205 ? 5.378 8.410 8.829 1.00 95.38 205 VAL A C 1
ATOM 1489 O O . VAL A 1 205 ? 5.327 9.616 9.084 1.00 95.38 205 VAL A O 1
ATOM 1492 N N . ILE A 1 206 ? 4.333 7.737 8.360 1.00 96.44 206 ILE A N 1
ATOM 1493 C CA . ILE A 1 206 ? 2.982 8.288 8.279 1.00 96.44 206 ILE A CA 1
ATOM 1494 C C . ILE A 1 206 ? 2.120 7.548 9.301 1.00 96.44 206 ILE A C 1
ATOM 1496 O O . ILE A 1 206 ? 1.910 6.341 9.208 1.00 96.44 206 ILE A O 1
ATOM 1500 N N . GLU A 1 207 ? 1.629 8.275 10.296 1.00 95.44 207 GLU A N 1
ATOM 1501 C CA . GLU A 1 207 ? 0.815 7.738 11.382 1.00 95.44 207 GLU A CA 1
ATOM 1502 C C . GLU A 1 207 ? -0.668 7.757 11.011 1.00 95.44 207 GLU A C 1
ATOM 1504 O O . GLU A 1 207 ? -1.169 8.745 10.476 1.00 95.44 207 GLU A O 1
ATOM 1509 N N . ILE A 1 208 ? -1.398 6.705 11.374 1.00 95.00 208 ILE A N 1
ATOM 1510 C CA . ILE A 1 208 ? -2.856 6.747 11.473 1.00 95.00 208 ILE A CA 1
ATOM 1511 C C . ILE A 1 208 ? -3.198 7.189 12.893 1.00 95.00 208 ILE A C 1
ATOM 1513 O O . ILE A 1 208 ? -2.987 6.436 13.844 1.00 95.00 208 ILE A O 1
ATOM 1517 N N . LYS A 1 209 ? -3.737 8.398 13.038 1.00 93.44 209 LYS A N 1
ATOM 1518 C CA . LYS A 1 209 ? -4.272 8.907 14.302 1.00 93.44 209 LYS A CA 1
ATOM 1519 C C . LYS A 1 209 ? -5.768 8.666 14.366 1.00 93.44 209 LYS A C 1
ATOM 1521 O O . LYS A 1 209 ? -6.470 9.006 13.419 1.00 93.44 209 LYS A O 1
ATOM 1526 N N . ALA A 1 210 ? -6.250 8.114 15.471 1.00 91.88 210 ALA A N 1
ATOM 1527 C CA . ALA A 1 210 ? -7.675 7.943 15.733 1.00 91.88 210 ALA A CA 1
ATOM 1528 C C . ALA A 1 210 ? -8.022 8.429 17.148 1.00 91.88 210 ALA A C 1
ATOM 1530 O O . ALA A 1 210 ? -7.136 8.477 18.008 1.00 91.88 210 ALA A O 1
ATOM 1531 N N . PRO A 1 211 ? -9.290 8.786 17.419 1.00 87.69 211 PRO A N 1
ATOM 1532 C CA . PRO A 1 211 ? -9.725 9.124 18.766 1.00 87.69 211 PRO A CA 1
ATOM 1533 C C . PRO A 1 211 ? -9.483 7.951 19.721 1.00 87.69 211 PRO A C 1
ATOM 1535 O O . PRO A 1 211 ? -9.816 6.809 19.399 1.00 87.69 211 PRO A O 1
ATOM 1538 N N . SER A 1 212 ? -8.927 8.242 20.896 1.00 83.75 212 SER A N 1
ATOM 1539 C CA . SER A 1 212 ? -8.788 7.257 21.964 1.00 83.75 212 SER A CA 1
ATOM 1540 C C . SER A 1 212 ? -9.957 7.364 22.937 1.00 83.75 212 SER A C 1
ATOM 1542 O O . SER A 1 212 ? -10.417 8.460 23.257 1.00 83.75 212 SER A O 1
ATOM 1544 N N . ALA A 1 213 ? -10.412 6.230 23.471 1.00 76.19 213 ALA A N 1
ATOM 1545 C CA . ALA A 1 213 ? -11.412 6.216 24.541 1.00 76.19 213 ALA A CA 1
ATOM 1546 C C . ALA A 1 213 ? -10.880 6.819 25.858 1.00 76.19 213 ALA A C 1
ATOM 1548 O O . ALA A 1 213 ? -11.663 7.180 26.734 1.00 76.19 213 ALA A O 1
ATOM 1549 N N . GLN A 1 214 ? -9.554 6.908 26.009 1.00 71.31 214 GLN A N 1
ATOM 1550 C CA . GLN A 1 214 ? -8.866 7.249 27.258 1.00 71.31 214 GLN A CA 1
ATOM 1551 C C . GLN A 1 214 ? -8.224 8.647 27.246 1.00 71.31 214 GLN A C 1
ATOM 1553 O O . GLN A 1 214 ? -7.563 9.017 28.216 1.00 71.31 214 GLN A O 1
ATOM 1558 N N . GLY A 1 215 ? -8.403 9.442 26.184 1.00 71.00 215 GLY A N 1
ATOM 1559 C CA . GLY A 1 215 ? -7.852 10.797 26.113 1.00 71.00 215 GLY A CA 1
ATOM 1560 C C . GLY A 1 215 ? -7.528 11.259 24.686 1.00 71.00 215 GLY A C 1
ATOM 1561 O O . GLY A 1 215 ? -8.385 11.133 23.812 1.00 71.00 215 GLY A O 1
ATOM 1562 N N . PRO A 1 216 ? -6.346 11.862 24.437 1.00 82.75 216 PRO A N 1
ATOM 1563 C CA . PRO A 1 216 ? -6.004 12.436 23.134 1.00 82.75 216 PRO A CA 1
ATOM 1564 C C . PRO A 1 216 ? -5.947 11.376 22.025 1.00 82.75 216 PRO A C 1
ATOM 1566 O O . PRO A 1 216 ? -5.930 10.177 22.291 1.00 82.75 216 PRO A O 1
ATOM 1569 N N . GLU A 1 217 ? -5.887 11.826 20.769 1.00 89.00 217 GLU A N 1
ATOM 1570 C CA . GLU A 1 217 ? -5.710 10.924 19.627 1.00 89.00 217 GLU A CA 1
ATOM 1571 C C . GLU A 1 217 ? -4.482 10.023 19.804 1.00 89.00 217 GLU A C 1
ATOM 1573 O O . GLU A 1 217 ? -3.373 10.490 20.089 1.00 89.00 217 GLU A O 1
ATOM 1578 N N . GLU A 1 218 ? -4.668 8.732 19.556 1.00 91.69 218 GLU A N 1
ATOM 1579 C CA . GLU A 1 218 ? -3.607 7.737 19.613 1.00 91.69 218 GLU A CA 1
ATOM 1580 C C . GLU A 1 218 ? -3.212 7.266 18.214 1.00 91.69 218 GLU A C 1
ATOM 1582 O O . GLU A 1 218 ? -3.989 7.354 17.259 1.00 91.69 218 GLU A O 1
ATOM 1587 N N . THR A 1 219 ? -1.975 6.786 18.076 1.00 94.06 219 THR A N 1
ATOM 1588 C CA . THR A 1 219 ? -1.545 6.130 16.838 1.00 94.06 219 THR A CA 1
ATOM 1589 C C . THR A 1 219 ? -2.109 4.716 16.834 1.00 94.06 219 THR A C 1
ATOM 1591 O O . THR A 1 219 ? -1.782 3.940 17.729 1.00 94.06 219 THR A O 1
ATOM 1594 N N . VAL A 1 220 ? -2.923 4.379 15.832 1.00 93.38 220 VAL A N 1
ATOM 1595 C CA . VAL A 1 220 ? -3.560 3.053 15.670 1.00 93.38 220 VAL A CA 1
ATOM 1596 C C . VAL A 1 220 ? -2.949 2.213 14.540 1.00 93.38 220 VAL A C 1
ATOM 1598 O O . VAL A 1 220 ? -3.317 1.054 14.348 1.00 93.38 220 VAL A O 1
ATOM 1601 N N . GLY A 1 221 ? -2.019 2.795 13.783 1.00 94.56 221 GLY A N 1
ATOM 1602 C CA . GLY A 1 221 ? -1.239 2.134 12.743 1.00 94.56 221 GLY A CA 1
ATOM 1603 C C . GLY A 1 221 ? -0.212 3.082 12.132 1.00 94.56 221 GLY A C 1
ATOM 1604 O O . GLY A 1 221 ? -0.303 4.299 12.304 1.00 94.56 221 GLY A O 1
ATOM 1605 N N . VAL A 1 222 ? 0.773 2.528 11.432 1.00 96.44 222 VAL A N 1
ATOM 1606 C CA . VAL A 1 222 ? 1.893 3.274 10.851 1.00 96.44 222 VAL A CA 1
ATOM 1607 C C . VAL A 1 222 ? 2.205 2.749 9.456 1.00 96.44 222 VAL A C 1
ATOM 1609 O O . VAL A 1 222 ? 2.277 1.538 9.247 1.00 96.44 222 VAL A O 1
ATOM 1612 N N . PHE A 1 223 ? 2.436 3.667 8.521 1.00 97.06 223 PHE A N 1
ATOM 1613 C CA . PHE A 1 223 ? 3.085 3.389 7.246 1.00 97.06 223 PHE A CA 1
ATOM 1614 C C . PHE A 1 223 ? 4.537 3.859 7.289 1.00 97.06 223 PHE A C 1
ATOM 1616 O O . PHE A 1 223 ? 4.822 4.992 7.692 1.00 97.06 223 PHE A O 1
ATOM 1623 N N . SER A 1 224 ? 5.461 3.014 6.841 1.00 95.88 224 SER A N 1
ATOM 1624 C CA . SER A 1 224 ? 6.829 3.448 6.571 1.00 95.88 224 SER A CA 1
ATOM 1625 C C . SER A 1 224 ? 6.854 4.398 5.374 1.00 95.88 224 SER A C 1
ATOM 1627 O O . SER A 1 224 ? 5.995 4.337 4.490 1.00 95.88 224 SER A O 1
ATOM 1629 N N . LYS A 1 225 ? 7.881 5.245 5.285 1.00 93.75 225 LYS A N 1
ATOM 1630 C CA . LYS A 1 225 ? 8.221 5.858 3.998 1.00 93.75 225 LYS A CA 1
ATOM 1631 C C . LYS A 1 225 ? 8.621 4.765 3.009 1.00 93.75 225 LYS A C 1
ATOM 1633 O O . LYS A 1 225 ? 9.114 3.703 3.405 1.00 93.75 225 LYS A O 1
ATOM 1638 N N . ALA A 1 226 ? 8.349 5.011 1.734 1.00 94.25 226 ALA A N 1
ATOM 1639 C CA . ALA A 1 226 ? 8.695 4.061 0.699 1.00 94.25 226 ALA A CA 1
ATOM 1640 C C . ALA A 1 226 ? 10.208 4.063 0.444 1.00 94.25 226 ALA A C 1
ATOM 1642 O O . ALA A 1 226 ? 10.847 5.115 0.455 1.00 94.25 226 ALA A O 1
ATOM 1643 N N . VAL A 1 227 ? 10.766 2.885 0.182 1.00 94.00 227 VAL A N 1
ATOM 1644 C CA . VAL A 1 227 ? 12.174 2.703 -0.189 1.00 94.00 227 VAL A CA 1
ATOM 1645 C C . VAL A 1 227 ? 12.229 2.071 -1.569 1.00 94.00 227 VAL A C 1
ATOM 1647 O O . VAL A 1 227 ? 11.508 1.111 -1.829 1.00 94.00 227 VAL A O 1
ATOM 1650 N N . ALA A 1 228 ? 13.077 2.607 -2.447 1.00 93.19 228 ALA A N 1
ATOM 1651 C CA . ALA A 1 228 ? 13.320 2.042 -3.766 1.00 93.19 228 ALA A CA 1
ATOM 1652 C C . ALA A 1 228 ? 14.655 1.296 -3.817 1.00 93.19 228 ALA A C 1
ATOM 1654 O O . ALA A 1 228 ? 15.647 1.738 -3.235 1.00 93.19 228 ALA A O 1
ATOM 1655 N N . THR A 1 229 ? 14.685 0.201 -4.568 1.00 93.62 229 THR A N 1
ATOM 1656 C CA . THR A 1 229 ? 15.904 -0.530 -4.923 1.00 93.62 229 THR A CA 1
ATOM 1657 C C . THR A 1 229 ? 15.821 -0.939 -6.385 1.00 93.62 229 THR A C 1
ATOM 1659 O O . THR A 1 229 ? 14.807 -1.484 -6.823 1.00 93.62 229 THR A O 1
ATOM 1662 N N . ASP A 1 230 ? 16.865 -0.642 -7.147 1.00 90.81 230 ASP A N 1
ATOM 1663 C CA . ASP A 1 230 ? 16.959 -0.985 -8.564 1.00 90.81 230 ASP A CA 1
ATOM 1664 C C . ASP A 1 230 ? 17.679 -2.331 -8.785 1.00 90.81 230 ASP A C 1
ATOM 1666 O O . ASP A 1 230 ? 18.166 -2.963 -7.842 1.00 90.81 230 ASP A O 1
ATOM 1670 N N . THR A 1 231 ? 17.772 -2.795 -10.034 1.00 90.19 231 THR A N 1
ATOM 1671 C CA . THR A 1 231 ? 18.449 -4.073 -10.340 1.00 90.19 231 THR A CA 1
ATOM 1672 C C . THR A 1 231 ? 19.966 -4.046 -10.167 1.00 90.19 231 THR A C 1
ATOM 1674 O O . THR A 1 231 ? 20.597 -5.103 -10.152 1.00 90.19 231 THR A O 1
ATOM 1677 N N . LYS A 1 232 ? 20.564 -2.863 -10.010 1.00 89.62 232 LYS A N 1
ATOM 1678 C CA . LYS A 1 232 ? 21.993 -2.678 -9.733 1.00 89.62 232 LYS A CA 1
ATOM 1679 C C . LYS A 1 232 ? 22.280 -2.612 -8.229 1.00 89.62 232 LYS A C 1
ATOM 1681 O O . LYS A 1 232 ? 23.443 -2.503 -7.846 1.00 89.62 232 LYS A O 1
ATOM 1686 N N . GLY A 1 233 ? 21.248 -2.697 -7.386 1.00 85.62 233 GLY A N 1
ATOM 1687 C CA . GLY A 1 233 ? 21.358 -2.597 -5.932 1.00 85.62 233 GLY A CA 1
ATOM 1688 C C . GLY A 1 233 ? 21.562 -1.166 -5.430 1.00 85.62 233 GLY A C 1
ATOM 1689 O O . GLY A 1 233 ? 21.989 -0.979 -4.293 1.00 85.62 233 GLY A O 1
ATOM 1690 N N . VAL A 1 234 ? 21.288 -0.160 -6.262 1.00 88.75 234 VAL A N 1
ATOM 1691 C CA . VAL A 1 234 ? 21.287 1.250 -5.864 1.00 88.75 234 VAL A CA 1
ATOM 1692 C C . VAL A 1 234 ? 19.900 1.603 -5.325 1.00 88.75 234 VAL A C 1
ATOM 1694 O O . VAL A 1 234 ? 18.892 1.030 -5.743 1.00 88.75 234 VAL A O 1
ATOM 1697 N N . ASN A 1 235 ? 19.845 2.561 -4.398 1.00 90.50 235 ASN A N 1
ATOM 1698 C CA . ASN A 1 235 ? 18.601 3.075 -3.832 1.00 90.50 235 ASN A CA 1
ATOM 1699 C C . ASN A 1 235 ? 18.294 4.457 -4.428 1.00 90.50 235 ASN A C 1
ATOM 1701 O O . ASN A 1 235 ? 18.856 5.453 -3.958 1.00 90.50 235 ASN A O 1
ATOM 1705 N N . PRO A 1 236 ? 17.427 4.554 -5.455 1.00 88.88 236 PRO A N 1
ATOM 1706 C CA . PRO A 1 236 ? 16.948 5.839 -5.946 1.00 88.88 236 PRO A CA 1
ATOM 1707 C C . PRO A 1 236 ? 16.285 6.653 -4.831 1.00 88.88 236 PRO A C 1
ATOM 1709 O O . PRO A 1 236 ? 15.718 6.096 -3.888 1.00 88.88 236 PRO A 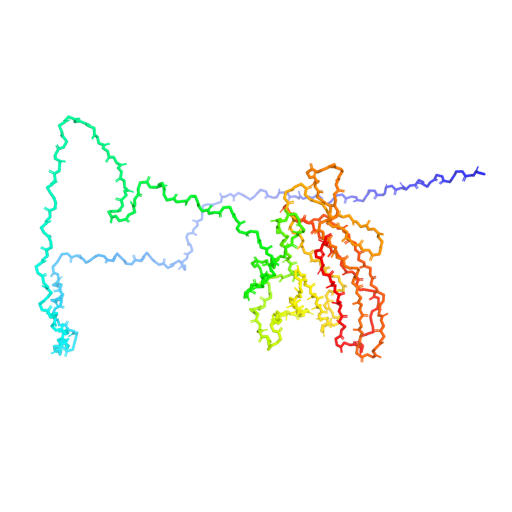O 1
ATOM 1712 N N . SER A 1 237 ? 16.311 7.981 -4.956 1.00 91.12 237 SER A N 1
ATOM 1713 C CA . SER A 1 237 ? 15.585 8.839 -4.022 1.00 91.12 237 SER A CA 1
ATOM 1714 C C . SER A 1 237 ? 14.078 8.628 -4.162 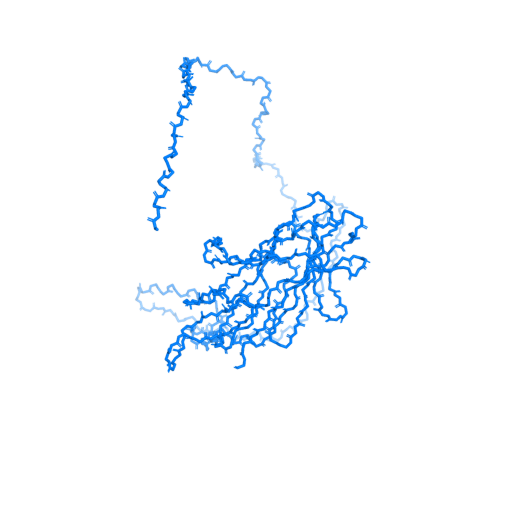1.00 91.12 237 SER A C 1
ATOM 1716 O O . SER A 1 237 ? 13.544 8.534 -5.267 1.00 91.12 237 SER A O 1
ATOM 1718 N N . VAL A 1 238 ? 13.386 8.562 -3.027 1.00 92.25 238 VAL A N 1
ATOM 1719 C CA . VAL A 1 238 ? 11.932 8.418 -2.969 1.00 92.25 238 VAL A CA 1
ATOM 1720 C C . VAL A 1 238 ? 11.384 9.473 -2.030 1.00 92.25 238 VAL A C 1
ATOM 1722 O O . VAL A 1 238 ? 11.851 9.616 -0.901 1.00 92.25 238 VAL A O 1
ATOM 1725 N N . THR A 1 239 ? 10.381 10.209 -2.492 1.00 93.06 239 THR A N 1
ATOM 1726 C CA . THR A 1 239 ? 9.613 11.120 -1.643 1.00 93.06 239 THR A CA 1
ATOM 1727 C C . THR A 1 239 ? 8.261 10.487 -1.376 1.00 93.06 239 THR A C 1
ATOM 1729 O O . THR A 1 239 ? 7.632 9.953 -2.282 1.00 93.06 239 THR A O 1
ATOM 1732 N N . THR A 1 240 ? 7.805 10.499 -0.128 1.00 94.19 240 THR A N 1
ATOM 1733 C CA . THR A 1 240 ? 6.466 10.009 0.221 1.00 94.19 240 THR A CA 1
ATOM 1734 C C . THR A 1 240 ? 5.758 11.051 1.067 1.00 94.19 240 THR A C 1
ATOM 1736 O O . THR A 1 240 ? 6.361 11.566 2.007 1.00 94.19 240 THR A O 1
ATOM 1739 N N . TYR A 1 241 ? 4.500 11.354 0.762 1.00 93.56 241 TYR A N 1
ATOM 1740 C CA . TYR A 1 241 ? 3.698 12.336 1.496 1.00 93.56 241 TYR A CA 1
ATOM 1741 C C . TYR A 1 241 ? 2.207 12.010 1.429 1.00 93.56 241 TYR A C 1
ATOM 1743 O O . TYR A 1 241 ? 1.755 11.215 0.605 1.00 93.56 241 TYR A O 1
ATOM 1751 N N . VAL A 1 242 ? 1.440 12.630 2.323 1.00 95.38 242 VAL A N 1
ATOM 1752 C CA . VAL A 1 242 ? -0.019 12.502 2.367 1.00 95.38 242 VAL A CA 1
ATOM 1753 C C . VAL A 1 242 ? -0.657 13.585 1.502 1.00 95.38 242 VAL A C 1
ATOM 1755 O O . VAL A 1 242 ? -0.313 14.761 1.614 1.00 95.38 242 VAL A O 1
ATOM 1758 N N . ALA A 1 243 ? -1.623 13.198 0.677 1.00 93.81 243 ALA A N 1
ATOM 1759 C CA . ALA A 1 243 ? -2.423 14.100 -0.138 1.00 93.81 243 ALA A CA 1
ATOM 1760 C C . ALA A 1 243 ? -3.922 13.774 -0.010 1.00 93.81 243 ALA A C 1
ATOM 1762 O O . ALA A 1 243 ? -4.287 12.635 0.302 1.00 93.81 243 ALA A O 1
ATOM 1763 N N . PRO A 1 244 ? -4.817 14.746 -0.262 1.00 91.00 244 PRO A N 1
ATOM 1764 C CA . PRO A 1 244 ? -6.245 14.468 -0.371 1.00 91.00 244 PRO A CA 1
ATOM 1765 C C . PRO A 1 244 ? -6.527 13.396 -1.436 1.00 91.00 244 PRO A C 1
ATOM 1767 O O . PRO A 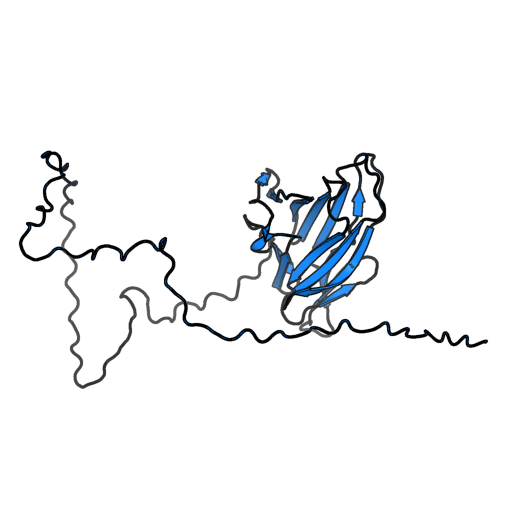1 244 ? -5.935 13.421 -2.517 1.00 91.00 244 PRO A O 1
ATOM 1770 N N . GLY A 1 245 ? -7.417 12.453 -1.120 1.00 87.00 245 GLY A N 1
ATOM 1771 C CA . GLY A 1 245 ? -7.877 11.413 -2.037 1.00 87.00 245 GLY A CA 1
ATOM 1772 C C . GLY A 1 245 ? -9.312 11.643 -2.510 1.00 87.00 245 GLY A C 1
ATOM 1773 O O . GLY A 1 245 ? -9.843 12.753 -2.451 1.00 87.00 245 GLY A O 1
ATOM 1774 N N . SER A 1 246 ? -9.938 10.574 -3.004 1.00 82.31 246 SER A N 1
ATOM 1775 C CA . SER A 1 246 ? -11.362 10.569 -3.355 1.00 82.31 246 SER A CA 1
ATOM 1776 C C . SER A 1 246 ? -12.262 10.643 -2.103 1.00 82.31 246 SER A C 1
ATOM 1778 O O . SER A 1 246 ? -11.777 10.693 -0.973 1.00 82.31 246 SER A O 1
ATOM 1780 N N . GLN A 1 247 ? -13.589 10.687 -2.272 1.00 77.19 247 GLN A N 1
ATOM 1781 C CA . GLN A 1 247 ? -14.528 10.783 -1.143 1.00 77.19 247 GLN A CA 1
ATOM 1782 C C . GLN A 1 247 ? -14.294 9.642 -0.133 1.00 77.19 247 GLN A C 1
ATOM 1784 O O . GLN A 1 247 ? -14.370 8.469 -0.491 1.00 77.19 247 GLN A O 1
ATOM 1789 N N . HIS A 1 248 ? -14.032 9.996 1.131 1.00 80.88 248 HIS A N 1
ATOM 1790 C CA . HIS A 1 248 ? -13.680 9.078 2.231 1.00 80.88 248 HIS A CA 1
ATOM 1791 C C . HIS A 1 248 ? -12.334 8.347 2.090 1.00 80.88 248 HIS A C 1
ATOM 1793 O O . HIS A 1 248 ? -12.113 7.320 2.734 1.00 80.88 248 HIS A O 1
ATOM 1799 N N . GLN A 1 249 ? -11.419 8.879 1.284 1.00 90.75 249 GLN A N 1
ATOM 1800 C CA . GLN A 1 249 ? -10.089 8.324 1.078 1.00 90.75 249 GLN A CA 1
ATOM 1801 C C . GLN A 1 249 ? -9.026 9.421 1.176 1.00 90.75 249 GLN A C 1
ATOM 1803 O O . GLN A 1 249 ? -9.217 10.556 0.741 1.00 90.75 249 GLN A O 1
ATOM 1808 N N . VAL A 1 250 ? -7.875 9.066 1.731 1.00 94.56 250 VAL A N 1
ATOM 1809 C CA . VAL A 1 250 ? -6.656 9.879 1.719 1.00 94.56 250 VAL A CA 1
ATOM 1810 C C . VAL A 1 250 ? -5.571 9.117 0.981 1.00 94.56 250 VAL A C 1
ATOM 1812 O O . VAL A 1 250 ? -5.511 7.897 1.068 1.00 94.56 250 VAL A O 1
ATOM 1815 N N . ASN A 1 251 ? -4.719 9.812 0.243 1.00 95.56 251 ASN A N 1
ATOM 1816 C CA . ASN A 1 251 ? -3.706 9.172 -0.580 1.00 95.56 251 ASN A CA 1
ATOM 1817 C C . ASN A 1 251 ? -2.336 9.301 0.075 1.00 95.56 251 ASN A C 1
ATOM 1819 O O . ASN A 1 251 ? -1.955 10.379 0.531 1.00 95.56 251 ASN A O 1
ATOM 1823 N N . ILE A 1 252 ? -1.579 8.211 0.073 1.00 95.94 252 ILE A N 1
ATOM 1824 C CA . ILE A 1 252 ? -0.138 8.244 0.293 1.00 95.94 252 ILE A CA 1
ATOM 1825 C C . ILE A 1 252 ? 0.501 8.238 -1.090 1.00 95.94 252 ILE A C 1
ATOM 1827 O O . ILE A 1 252 ? 0.421 7.242 -1.812 1.00 95.94 252 ILE A O 1
ATOM 1831 N N . ILE A 1 253 ? 1.076 9.373 -1.472 1.00 94.75 253 ILE A N 1
ATOM 1832 C CA . ILE A 1 253 ? 1.763 9.532 -2.749 1.00 94.75 253 ILE A CA 1
ATOM 1833 C C . ILE A 1 253 ? 3.223 9.166 -2.551 1.00 94.75 253 ILE A C 1
ATOM 1835 O O . ILE A 1 253 ? 3.868 9.652 -1.620 1.00 94.75 253 ILE A O 1
ATOM 1839 N N . THR A 1 254 ? 3.731 8.323 -3.440 1.00 94.12 254 THR A N 1
ATOM 1840 C CA . THR A 1 254 ? 5.135 7.945 -3.520 1.00 94.12 254 THR A CA 1
ATOM 1841 C C . THR A 1 254 ? 5.681 8.383 -4.870 1.00 94.12 254 THR A C 1
ATOM 1843 O O . THR A 1 254 ? 5.280 7.855 -5.905 1.00 94.12 254 THR A O 1
ATOM 1846 N N . ASP A 1 255 ? 6.609 9.336 -4.839 1.00 92.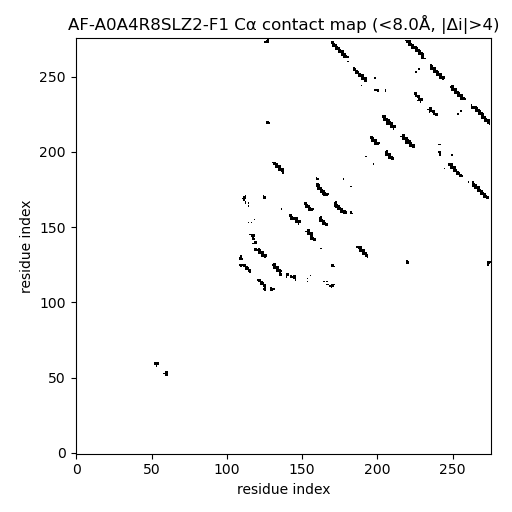31 255 ASP A N 1
ATOM 1847 C CA . ASP A 1 255 ? 7.305 9.868 -6.006 1.00 92.31 255 ASP A CA 1
ATOM 1848 C C . ASP A 1 255 ? 8.718 9.292 -6.059 1.00 92.31 255 ASP A C 1
ATOM 1850 O O . ASP A 1 255 ? 9.550 9.547 -5.179 1.00 92.31 255 ASP A O 1
ATOM 1854 N N . LEU A 1 256 ? 8.995 8.523 -7.107 1.00 88.88 256 LEU A N 1
ATOM 1855 C CA . LEU A 1 256 ? 10.337 8.072 -7.433 1.00 88.88 256 LEU A CA 1
ATOM 1856 C C . LEU A 1 256 ? 11.094 9.227 -8.095 1.00 88.88 256 LEU A C 1
ATOM 1858 O O . LEU A 1 256 ? 10.631 9.810 -9.080 1.00 88.88 256 LEU A O 1
ATOM 1862 N N . GLY A 1 257 ? 12.267 9.550 -7.558 1.00 84.25 257 GLY A N 1
ATOM 1863 C CA . GLY A 1 257 ? 13.194 10.488 -8.173 1.00 84.25 257 GLY A CA 1
ATOM 1864 C C . GLY A 1 257 ? 13.752 9.967 -9.504 1.00 84.25 257 GLY A C 1
ATOM 1865 O O . GLY A 1 257 ? 13.319 8.930 -10.015 1.00 84.25 257 GLY A O 1
ATOM 1866 N N . PRO A 1 258 ? 14.731 10.670 -10.094 1.00 79.69 258 PRO A N 1
ATOM 1867 C CA . PRO A 1 258 ? 15.392 10.209 -11.307 1.00 79.69 258 PRO A CA 1
ATOM 1868 C C . PRO A 1 258 ? 15.935 8.786 -11.117 1.00 79.69 258 PRO A C 1
ATOM 1870 O O . PRO A 1 258 ? 16.839 8.559 -10.315 1.00 79.69 258 PRO A O 1
ATOM 1873 N N . ALA A 1 259 ? 15.351 7.833 -11.840 1.00 74.50 259 ALA A N 1
ATOM 1874 C CA . ALA A 1 259 ? 15.771 6.438 -11.842 1.00 74.50 259 ALA A CA 1
ATOM 1875 C C . ALA A 1 259 ? 16.594 6.148 -13.099 1.00 74.50 259 ALA A C 1
ATOM 1877 O O . ALA A 1 259 ? 16.331 6.719 -14.161 1.00 74.50 259 ALA A O 1
ATOM 1878 N N . ASP A 1 260 ? 17.572 5.252 -12.984 1.00 79.50 260 ASP A N 1
ATOM 1879 C CA . ASP A 1 260 ? 18.364 4.813 -14.129 1.00 79.50 260 ASP A CA 1
ATOM 1880 C C . ASP A 1 260 ? 17.476 4.000 -15.094 1.00 79.50 260 ASP A C 1
ATOM 1882 O O . ASP A 1 260 ? 16.906 2.979 -14.692 1.00 79.50 260 ASP A O 1
ATOM 1886 N N . PRO A 1 261 ? 17.352 4.415 -16.369 1.00 75.94 261 PRO A N 1
ATOM 1887 C CA . PRO A 1 261 ? 16.528 3.713 -17.348 1.00 75.94 261 PRO A CA 1
ATOM 1888 C C . PRO A 1 261 ? 16.965 2.270 -17.622 1.00 75.94 261 PRO A C 1
ATOM 1890 O O . PRO A 1 261 ? 16.162 1.476 -18.109 1.00 75.94 261 PRO A O 1
ATOM 1893 N N . PHE A 1 262 ? 18.213 1.917 -17.308 1.00 82.62 262 PHE A N 1
ATOM 1894 C CA . PHE A 1 262 ? 18.773 0.582 -17.516 1.00 82.62 262 PHE A CA 1
ATOM 1895 C C . PHE A 1 262 ? 18.776 -0.283 -16.250 1.00 82.62 262 PHE A C 1
ATOM 1897 O O . PHE A 1 262 ? 19.319 -1.385 -16.279 1.00 82.62 262 PHE A O 1
ATOM 1904 N N . ALA A 1 263 ? 18.209 0.200 -15.142 1.00 84.06 263 ALA A N 1
ATOM 1905 C CA . ALA A 1 263 ? 18.167 -0.510 -13.863 1.00 84.06 263 ALA A CA 1
ATOM 1906 C C . ALA A 1 263 ? 16.741 -0.957 -13.479 1.00 84.06 263 ALA A C 1
ATOM 1908 O O . ALA A 1 263 ? 16.370 -0.981 -12.308 1.00 84.06 263 ALA A O 1
ATOM 1909 N N . LEU A 1 264 ? 15.920 -1.299 -14.477 1.00 85.44 264 LEU A N 1
ATOM 1910 C CA . LEU A 1 264 ? 14.559 -1.806 -14.280 1.00 85.44 264 LEU A CA 1
ATOM 1911 C C . LEU A 1 264 ? 14.548 -3.337 -14.066 1.00 85.44 264 LEU A C 1
ATOM 1913 O O . LEU A 1 264 ? 15.396 -4.027 -14.637 1.00 85.44 264 LEU A O 1
ATOM 1917 N N . PRO A 1 265 ? 13.574 -3.882 -13.311 1.00 88.12 265 PRO A N 1
ATOM 1918 C CA . PRO A 1 265 ? 12.552 -3.148 -12.569 1.00 88.12 265 PRO A CA 1
ATOM 1919 C C . PRO A 1 265 ? 13.106 -2.427 -11.333 1.00 88.12 265 PRO A C 1
ATOM 1921 O O . PRO A 1 265 ? 14.053 -2.889 -10.702 1.00 88.12 265 PRO A O 1
ATOM 1924 N N . VAL A 1 266 ? 12.482 -1.303 -10.975 1.00 90.50 266 VAL A N 1
ATOM 1925 C CA . VAL A 1 266 ? 12.719 -0.658 -9.676 1.00 90.50 266 VAL A CA 1
ATOM 1926 C C . VAL A 1 266 ? 11.656 -1.150 -8.703 1.00 90.50 266 VAL A C 1
ATOM 1928 O O . VAL A 1 266 ? 10.459 -1.001 -8.960 1.00 90.50 266 VAL A O 1
ATOM 1931 N N . ASN A 1 267 ? 12.101 -1.717 -7.587 1.00 93.50 267 ASN A N 1
ATOM 1932 C CA . ASN A 1 267 ? 11.248 -2.225 -6.524 1.00 93.50 267 ASN A CA 1
ATOM 1933 C C . ASN A 1 267 ? 11.019 -1.107 -5.518 1.00 93.50 267 ASN A C 1
ATOM 1935 O O . ASN A 1 267 ? 11.962 -0.705 -4.840 1.00 93.50 267 ASN A O 1
ATOM 1939 N N . ILE A 1 268 ? 9.789 -0.618 -5.396 1.00 93.56 268 ILE A N 1
ATOM 1940 C CA . ILE A 1 268 ? 9.428 0.381 -4.393 1.00 93.56 268 ILE A CA 1
ATOM 1941 C C . ILE A 1 268 ? 8.575 -0.280 -3.315 1.00 93.56 268 ILE A C 1
ATOM 1943 O O . ILE A 1 268 ? 7.489 -0.782 -3.596 1.00 93.56 268 ILE A O 1
ATOM 1947 N N . THR A 1 269 ? 9.069 -0.296 -2.081 1.00 95.19 269 THR A N 1
ATOM 1948 C CA . THR A 1 269 ? 8.450 -1.025 -0.968 1.00 95.19 269 THR A CA 1
ATOM 1949 C C . THR A 1 269 ? 7.961 -0.075 0.113 1.00 95.19 269 THR A C 1
ATOM 1951 O O . THR A 1 269 ? 8.672 0.851 0.497 1.00 95.19 269 THR A O 1
ATOM 1954 N N . MET A 1 270 ? 6.756 -0.329 0.618 1.00 95.94 270 MET A N 1
ATOM 1955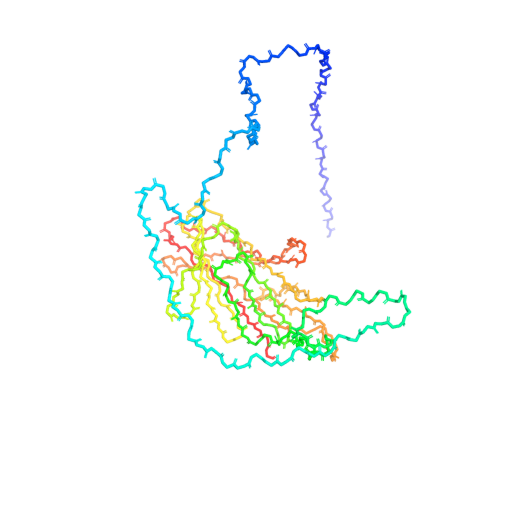 C CA . MET A 1 270 ? 6.147 0.352 1.753 1.00 95.94 270 MET A CA 1
ATOM 1956 C C . MET A 1 270 ? 5.568 -0.677 2.721 1.00 95.94 270 MET A C 1
ATOM 1958 O O . MET A 1 270 ? 4.980 -1.678 2.309 1.00 95.94 270 MET A O 1
ATOM 1962 N N . HIS A 1 271 ? 5.698 -0.402 4.012 1.00 96.94 271 HIS A N 1
ATOM 1963 C CA . HIS A 1 271 ? 5.239 -1.286 5.072 1.00 96.94 271 HIS A CA 1
ATOM 1964 C C . HIS A 1 271 ? 4.106 -0.631 5.842 1.00 96.94 271 HIS A C 1
ATOM 1966 O O . HIS A 1 271 ? 4.233 0.514 6.270 1.00 96.94 271 HIS A O 1
ATOM 1972 N N . TYR A 1 272 ? 3.032 -1.373 6.072 1.00 96.81 272 TYR A N 1
ATOM 1973 C CA . TYR A 1 272 ? 1.999 -1.023 7.032 1.00 96.81 272 TYR A CA 1
ATOM 1974 C C . TYR A 1 272 ? 2.091 -1.936 8.251 1.00 96.81 272 TYR A C 1
ATOM 1976 O O . TYR A 1 272 ? 2.172 -3.162 8.109 1.00 96.81 272 TYR A O 1
ATOM 1984 N N . ARG A 1 273 ? 2.048 -1.350 9.447 1.00 95.62 273 ARG A N 1
ATOM 1985 C CA . ARG A 1 273 ? 1.997 -2.080 10.717 1.00 95.62 273 ARG A CA 1
ATOM 1986 C C . ARG A 1 273 ? 0.921 -1.482 11.627 1.00 95.62 273 ARG A C 1
ATOM 1988 O O . ARG A 1 273 ? 0.898 -0.259 11.789 1.00 95.62 273 ARG A O 1
ATOM 1995 N N . PRO A 1 274 ? 0.054 -2.297 12.249 1.00 92.69 274 PRO A N 1
ATOM 1996 C CA . PRO A 1 274 ? -0.764 -1.825 13.354 1.00 92.69 274 PRO A CA 1
ATOM 1997 C C . PRO A 1 274 ? 0.152 -1.507 14.541 1.00 92.69 274 PRO A C 1
ATOM 1999 O O . PRO A 1 274 ? 1.202 -2.125 14.722 1.00 92.69 274 PRO A O 1
ATOM 2002 N N . THR A 1 275 ? -0.219 -0.518 15.342 1.00 87.62 275 THR A N 1
ATOM 2003 C CA . THR A 1 275 ? 0.471 -0.261 16.609 1.00 87.62 275 THR A CA 1
ATOM 2004 C C . THR A 1 275 ? -0.036 -1.231 17.672 1.00 87.62 275 THR A C 1
ATOM 2006 O O . THR A 1 275 ? -1.222 -1.552 17.700 1.00 87.62 275 THR A O 1
ATOM 2009 N N . MET A 1 276 ? 0.869 -1.722 18.523 1.00 65.25 276 MET A N 1
ATOM 2010 C CA . MET A 1 276 ? 0.527 -2.530 19.703 1.00 65.25 276 MET A CA 1
ATOM 2011 C C . MET A 1 276 ? -0.030 -1.666 20.817 1.00 65.25 276 MET A C 1
ATOM 2013 O O . MET A 1 276 ? 0.461 -0.530 20.986 1.00 65.25 276 MET A O 1
#

Nearest PDB structures (foldseek):
  5x4a-assembly1_D  TM=5.085E-01  e=4.439E-01  Sclerophytum lochmodes

Radius of gyration: 32.84 Å; Cα contacts (8 Å, |Δi|>4): 435; chains: 1; bounding box: 84×88×74 Å